Protein AF-A0A968WIE1-F1 (afdb_monomer)

Secondary structure (DSSP, 8-state):
--SSS-EEEEEESS-EEEEEEHHHHHHHT--GGG--GGGEEEEE---SPPPSSTTS---SS-EEPPBEEESGGGSS--TT-EEEEEE--SSEEEEETTTTEEEEE--SS-S-EEEEEEE-SSPPPBPEEEPP----EEE-EEEEEEEEE---B-TTSSSS--B--EESS--EEEEEE--TTB-SEEEEEEEEEEEEESS-EEEEEEETTEEEEEEEEPP----TTS-S-EEEEEEEEEEESS--SSEEEEEEEE--SSS-EEEEEEEEEEEEEEESB--TT----B-TGGGGSSSEEEEEES--TT--EEE-SSSSS-EEEP-EEETTEEEEEEPPPP-

Structure (mmCIF, N/CA/C/O backbone):
data_AF-A0A968WIE1-F1
#
_entry.id   AF-A0A968WIE1-F1
#
loop_
_atom_site.group_PDB
_atom_site.id
_atom_site.type_symbol
_atom_site.label_atom_id
_atom_site.label_alt_id
_atom_site.label_comp_id
_atom_site.label_asym_id
_atom_site.label_entity_id
_atom_site.label_seq_id
_atom_site.pdbx_PDB_ins_code
_atom_site.Cartn_x
_atom_site.Cartn_y
_atom_site.Cartn_z
_atom_site.occupancy
_atom_site.B_iso_or_equiv
_atom_site.auth_seq_id
_atom_site.auth_comp_id
_atom_site.auth_asym_id
_atom_site.auth_atom_id
_atom_site.pdbx_PDB_model_num
ATOM 1 N N . MET A 1 1 ? 2.870 -20.906 23.441 1.00 53.44 1 MET A N 1
ATOM 2 C CA . MET A 1 1 ? 1.524 -20.718 24.059 1.00 53.44 1 MET A CA 1
ATOM 3 C C . MET A 1 1 ? 0.354 -21.424 23.333 1.00 53.44 1 MET A C 1
ATOM 5 O O . MET A 1 1 ? -0.787 -21.236 23.726 1.00 53.44 1 MET A O 1
ATOM 9 N N . LEU A 1 2 ? 0.588 -22.305 22.348 1.00 61.34 2 LEU A N 1
ATOM 10 C CA . LEU A 1 2 ? -0.468 -22.888 21.487 1.00 61.34 2 LEU A CA 1
ATOM 11 C C . LEU A 1 2 ? -1.029 -24.260 21.944 1.00 61.34 2 LEU A C 1
ATOM 13 O O . LEU A 1 2 ? -1.632 -24.973 21.152 1.00 61.34 2 LEU A O 1
ATOM 17 N N . GLY A 1 3 ? -0.784 -24.686 23.189 1.00 59.25 3 GLY A N 1
ATOM 18 C CA . GLY A 1 3 ? -1.040 -26.072 23.625 1.00 59.25 3 GLY A CA 1
ATOM 19 C C . GLY A 1 3 ? -2.428 -26.359 24.212 1.00 59.25 3 GLY A C 1
ATOM 20 O O . GLY A 1 3 ? -2.742 -27.519 24.465 1.00 59.25 3 GLY A O 1
ATOM 21 N N . THR A 1 4 ? -3.237 -25.329 24.473 1.00 69.19 4 THR A N 1
ATOM 22 C CA . THR A 1 4 ? -4.532 -25.436 25.167 1.00 69.19 4 THR A CA 1
ATOM 23 C C . THR A 1 4 ? -5.520 -24.392 24.645 1.00 69.19 4 THR A C 1
ATOM 25 O O . THR A 1 4 ? -5.102 -23.283 24.309 1.00 69.19 4 THR A O 1
ATOM 28 N N . GLY A 1 5 ? -6.815 -24.718 24.654 1.00 80.44 5 GLY A N 1
ATOM 29 C CA . GLY A 1 5 ? -7.889 -23.837 24.179 1.00 80.44 5 GLY A CA 1
ATOM 30 C C . GLY A 1 5 ? -8.154 -23.963 22.677 1.00 80.44 5 GLY A C 1
ATOM 31 O O . GLY A 1 5 ? -7.342 -24.521 21.939 1.00 80.44 5 GLY A O 1
ATOM 32 N N . ASP A 1 6 ? -9.301 -23.449 22.235 1.00 89.75 6 ASP A N 1
ATOM 33 C CA . ASP A 1 6 ? -9.664 -23.418 20.818 1.00 89.75 6 ASP A CA 1
ATOM 34 C C . ASP A 1 6 ? -9.045 -22.193 20.138 1.00 89.75 6 ASP A C 1
ATOM 36 O O . ASP A 1 6 ? -9.079 -21.079 20.671 1.00 89.75 6 ASP A O 1
ATOM 40 N N . TRP A 1 7 ? -8.494 -22.402 18.943 1.00 93.81 7 TRP A N 1
ATOM 41 C CA . TRP A 1 7 ? -7.843 -21.366 18.145 1.00 93.81 7 TRP A CA 1
ATOM 42 C C . TRP A 1 7 ? -8.462 -21.304 16.755 1.00 93.81 7 TRP A C 1
ATOM 44 O O . TRP A 1 7 ? -8.533 -22.303 16.039 1.00 93.81 7 TRP A O 1
ATOM 54 N N . TYR A 1 8 ? -8.864 -20.104 16.357 1.00 95.12 8 TYR A N 1
ATOM 55 C CA . TYR A 1 8 ? -9.580 -19.847 15.117 1.00 95.12 8 TYR A CA 1
ATOM 56 C C . TYR A 1 8 ? -8.695 -19.032 14.182 1.00 95.12 8 TYR A C 1
ATOM 58 O O . TYR A 1 8 ? -8.369 -17.880 14.462 1.00 95.12 8 TYR A O 1
ATOM 66 N N . LYS A 1 9 ? -8.275 -19.648 13.076 1.00 95.12 9 LYS A N 1
ATOM 67 C CA . LYS A 1 9 ? -7.333 -19.060 12.119 1.00 95.12 9 LYS A CA 1
ATOM 68 C C . LYS A 1 9 ? -8.056 -18.161 11.112 1.00 95.12 9 LYS A C 1
ATOM 70 O O . LYS A 1 9 ? -9.020 -18.583 10.480 1.00 95.12 9 LYS A O 1
ATOM 75 N N . ILE A 1 10 ? -7.538 -16.953 10.923 1.00 96.56 10 ILE A N 1
ATOM 76 C CA . ILE A 1 10 ? -8.065 -15.915 10.035 1.00 96.56 10 ILE A CA 1
ATOM 77 C C . ILE A 1 10 ? -6.961 -15.545 9.046 1.00 96.56 10 ILE A C 1
ATOM 79 O O . ILE A 1 10 ? -5.867 -15.168 9.457 1.00 96.56 10 ILE A O 1
ATOM 83 N N . ALA A 1 11 ? -7.236 -15.691 7.751 1.00 96.06 11 ALA A N 1
ATOM 84 C CA . ALA A 1 11 ? -6.322 -15.299 6.683 1.00 96.06 11 ALA A CA 1
ATOM 85 C C . ALA A 1 11 ? -6.587 -13.852 6.258 1.00 96.06 11 ALA A C 1
ATOM 87 O O . ALA A 1 11 ? -7.745 -13.443 6.162 1.00 96.06 11 ALA A O 1
ATOM 88 N N . VAL A 1 12 ? -5.515 -13.114 5.995 1.00 96.12 12 VAL A N 1
ATOM 89 C CA . VAL A 1 12 ? -5.540 -11.724 5.547 1.00 96.12 12 VAL A CA 1
ATOM 90 C C . VAL A 1 12 ? -4.629 -11.576 4.330 1.00 96.12 12 VAL A C 1
ATOM 92 O O . VAL A 1 12 ? -3.451 -11.925 4.393 1.00 96.12 12 VAL A O 1
ATOM 95 N N . ASP A 1 13 ? -5.181 -11.045 3.244 1.00 93.12 13 ASP A N 1
ATOM 96 C CA . ASP A 1 13 ? -4.515 -10.839 1.953 1.00 93.12 13 ASP A CA 1
ATOM 97 C C . ASP A 1 13 ? -4.000 -9.402 1.764 1.00 93.12 13 ASP A C 1
ATOM 99 O O . ASP A 1 13 ? -3.060 -9.167 1.008 1.00 93.12 13 ASP A O 1
ATOM 103 N N . LYS A 1 14 ? -4.589 -8.423 2.459 1.00 93.69 14 LYS A N 1
ATOM 104 C CA . LYS A 1 14 ? -4.252 -6.998 2.347 1.00 93.69 14 LYS A CA 1
ATOM 105 C C . LYS A 1 14 ? -4.033 -6.377 3.715 1.00 93.69 14 LYS A C 1
ATOM 107 O O . LYS A 1 14 ? -4.555 -6.841 4.719 1.00 93.69 14 LYS A O 1
ATOM 112 N N . GLU A 1 15 ? -3.240 -5.316 3.767 1.00 95.19 15 GLU A N 1
ATOM 113 C CA . GLU A 1 15 ? -3.137 -4.530 4.992 1.00 95.19 15 GLU A CA 1
ATOM 114 C C . GLU A 1 15 ? -4.349 -3.606 5.150 1.00 95.19 15 GLU A C 1
ATOM 116 O O . GLU A 1 15 ? -4.919 -3.138 4.161 1.00 95.19 15 GLU A O 1
ATOM 121 N N . GLY A 1 16 ? -4.761 -3.369 6.394 1.00 96.81 16 GLY A N 1
ATOM 122 C CA . GLY A 1 16 ? -5.911 -2.526 6.703 1.00 96.81 16 GLY A CA 1
ATOM 123 C C . GLY A 1 16 ? -6.644 -2.920 7.979 1.00 96.81 16 GLY A C 1
ATOM 124 O O . GLY A 1 16 ? -6.264 -3.844 8.695 1.00 96.81 16 GLY A O 1
ATOM 125 N N . VAL A 1 17 ? -7.725 -2.202 8.268 1.00 97.75 17 VAL A N 1
ATOM 126 C CA . VAL A 1 17 ? -8.661 -2.531 9.344 1.00 97.75 17 VAL A CA 1
ATOM 127 C C . VAL A 1 17 ? -9.642 -3.595 8.859 1.00 97.75 17 VAL A C 1
ATOM 129 O O . VAL A 1 17 ? -10.331 -3.412 7.855 1.00 97.75 17 VAL A O 1
ATOM 132 N N . TYR A 1 18 ? -9.722 -4.701 9.596 1.00 97.69 18 TYR A N 1
ATOM 133 C CA . TYR A 1 18 ? -10.615 -5.826 9.332 1.00 97.69 18 TYR A CA 1
ATOM 134 C C . TYR A 1 18 ? -11.736 -5.889 10.363 1.00 97.69 18 TYR A C 1
ATOM 136 O O . TYR A 1 18 ? -11.538 -5.584 11.539 1.00 97.69 18 TYR A O 1
ATOM 144 N N . LYS A 1 19 ? -12.915 -6.336 9.915 1.00 97.44 19 LYS A N 1
ATOM 145 C CA . LYS A 1 19 ? -14.109 -6.516 10.745 1.00 97.44 19 LYS A CA 1
ATOM 146 C C . LYS A 1 19 ? -14.454 -7.995 10.903 1.00 97.44 19 LYS A C 1
ATOM 148 O O . LYS A 1 19 ? -14.722 -8.677 9.916 1.00 97.44 19 LYS A O 1
ATOM 153 N N . ILE A 1 20 ? -14.547 -8.464 12.146 1.00 98.00 20 ILE A N 1
ATOM 154 C CA . ILE A 1 20 ? -15.113 -9.773 12.501 1.00 98.00 20 ILE A CA 1
ATOM 155 C C . ILE A 1 20 ? -16.473 -9.514 13.142 1.00 98.00 20 ILE A C 1
ATOM 157 O O . ILE A 1 20 ? -16.562 -9.047 14.274 1.00 98.00 20 ILE A O 1
ATOM 161 N N . ASN A 1 21 ? -17.543 -9.778 12.399 1.00 97.19 21 ASN A N 1
ATOM 162 C CA . ASN A 1 21 ? -18.908 -9.644 12.901 1.00 97.19 21 ASN A CA 1
ATOM 163 C C . ASN A 1 21 ? -19.434 -10.970 13.477 1.00 97.19 21 ASN A C 1
ATOM 165 O O . ASN A 1 21 ? -18.802 -12.023 13.363 1.00 97.19 21 ASN A O 1
ATOM 169 N N . TYR A 1 22 ? -20.635 -10.911 14.048 1.00 97.25 22 TYR A N 1
ATOM 170 C CA . TYR A 1 22 ? -21.355 -12.059 14.599 1.00 97.25 22 TYR A CA 1
ATOM 171 C C . TYR A 1 22 ? -21.399 -13.280 13.656 1.00 97.25 22 TYR A C 1
ATOM 173 O O . TYR A 1 22 ? -21.125 -14.410 14.068 1.00 97.25 22 TYR A O 1
ATOM 181 N N . ASP A 1 23 ? -21.699 -13.067 12.370 1.00 97.19 23 ASP A N 1
ATOM 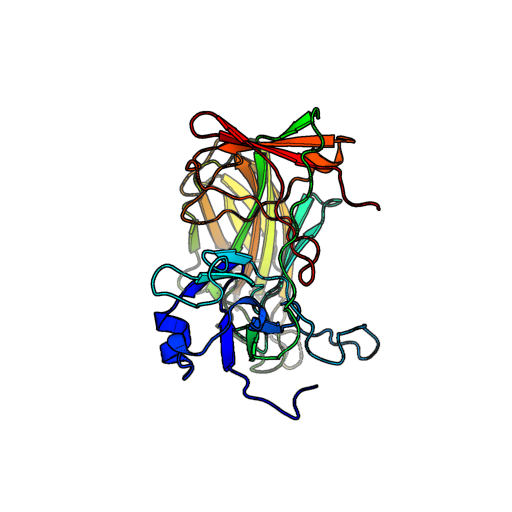182 C CA . ASP A 1 23 ? -21.788 -14.154 11.387 1.00 97.19 23 ASP A CA 1
ATOM 183 C C . ASP A 1 23 ? -20.422 -14.769 11.061 1.00 97.19 23 ASP A C 1
ATOM 185 O O . ASP A 1 23 ? -20.331 -15.971 10.809 1.00 97.19 23 ASP A O 1
ATOM 189 N N . MET A 1 24 ? -19.349 -13.975 11.088 1.00 96.12 24 MET A N 1
ATOM 190 C CA . MET A 1 24 ? -17.988 -14.479 10.921 1.00 96.12 24 MET A CA 1
ATOM 191 C C . MET A 1 24 ? -17.578 -15.364 12.102 1.00 96.12 24 MET A C 1
ATOM 193 O O . MET A 1 24 ? -17.036 -16.443 11.877 1.00 96.12 24 MET A O 1
ATOM 197 N N . LEU A 1 25 ? -17.905 -14.981 13.342 1.00 95.56 25 LEU A N 1
ATOM 198 C CA . LEU A 1 25 ? -17.670 -15.838 14.512 1.00 95.56 25 LEU A CA 1
ATOM 199 C C . LEU A 1 25 ? -18.397 -17.186 14.375 1.00 95.56 25 LEU A C 1
ATOM 201 O O . LEU A 1 25 ? -17.788 -18.234 14.585 1.00 95.56 25 LEU A O 1
ATOM 205 N N . LYS A 1 26 ? -19.657 -17.181 13.915 1.00 95.81 26 LYS A N 1
ATOM 206 C CA . LYS A 1 26 ? -20.387 -18.426 13.607 1.00 95.81 26 LYS A CA 1
ATOM 207 C C . LYS A 1 26 ? -19.696 -19.276 12.550 1.00 95.81 26 LYS A C 1
ATOM 209 O O . LYS A 1 26 ? -19.606 -20.490 12.712 1.00 95.81 26 LYS A O 1
ATOM 214 N N . LYS A 1 27 ? -19.200 -18.659 11.474 1.00 95.50 27 LYS A N 1
ATOM 215 C CA . LYS A 1 27 ? -18.466 -19.366 10.410 1.00 95.50 27 LYS A CA 1
ATOM 216 C C . LYS A 1 27 ? -17.155 -19.975 10.902 1.00 95.50 27 LYS A C 1
ATOM 218 O O . LYS A 1 27 ? -16.770 -21.026 10.402 1.00 95.50 27 LYS A O 1
ATOM 223 N N . LEU A 1 28 ? -16.499 -19.347 11.878 1.00 93.00 28 LEU A N 1
ATOM 224 C CA . LEU A 1 28 ? -15.309 -19.895 12.532 1.00 93.00 28 LEU A CA 1
ATOM 225 C C . LEU A 1 28 ? -15.635 -21.097 13.438 1.00 93.00 28 LEU A C 1
ATOM 227 O O . LEU A 1 28 ? -14.724 -21.825 13.813 1.00 93.00 28 LEU A O 1
ATOM 231 N N . GLY A 1 29 ? -16.911 -21.348 13.750 1.00 92.94 29 GLY A N 1
ATOM 232 C CA . GLY A 1 29 ? -17.352 -22.449 14.612 1.00 92.94 29 GLY A CA 1
ATOM 233 C C . GLY A 1 29 ? -17.619 -22.041 16.061 1.00 92.94 29 GLY A C 1
ATOM 234 O O . GLY A 1 29 ? -17.922 -22.899 16.887 1.00 92.94 29 GLY A O 1
ATOM 235 N N . LEU A 1 30 ? -17.551 -20.743 16.371 1.00 93.06 30 LEU A N 1
ATOM 236 C CA . LEU A 1 30 ? -17.947 -20.204 17.668 1.00 93.06 30 LEU A CA 1
ATOM 237 C C . LEU A 1 30 ? -19.467 -20.049 17.748 1.00 93.06 30 LEU A C 1
ATOM 239 O O . LEU A 1 30 ? -20.133 -19.734 16.764 1.00 93.06 30 LEU A O 1
ATOM 243 N N . ASP A 1 31 ? -20.013 -20.209 18.951 1.00 93.25 31 ASP A N 1
ATOM 244 C CA . ASP A 1 31 ? -21.378 -19.799 19.280 1.00 93.25 31 ASP A CA 1
ATOM 245 C C . ASP A 1 31 ? -21.322 -18.400 19.911 1.00 93.25 31 ASP A C 1
ATOM 247 O O . ASP A 1 31 ? -21.006 -18.302 21.101 1.00 93.25 31 ASP A O 1
ATOM 251 N N . PRO A 1 32 ? -21.612 -17.308 19.169 1.00 92.62 32 PRO A N 1
ATOM 252 C CA . PRO A 1 32 ? -21.415 -15.962 19.701 1.00 92.62 32 PRO A CA 1
ATOM 253 C C . PRO A 1 32 ? -22.307 -15.666 20.911 1.00 92.62 32 PRO A C 1
ATOM 255 O O . PRO A 1 32 ? -21.944 -14.854 21.748 1.00 92.62 32 PRO A O 1
ATOM 258 N N . SER A 1 33 ? -23.429 -16.383 21.070 1.00 89.50 33 SER A N 1
ATOM 259 C CA . SER A 1 33 ? -24.319 -16.223 22.230 1.00 89.50 33 SER A CA 1
ATOM 260 C C . SER A 1 33 ? -23.678 -16.649 23.558 1.00 89.50 33 SER A C 1
ATOM 262 O O . SER A 1 33 ? -24.176 -16.303 24.628 1.00 89.50 33 SER A O 1
ATOM 264 N N . LYS A 1 34 ? -22.572 -17.399 23.490 1.00 90.62 34 LYS A N 1
ATOM 265 C CA . LYS A 1 34 ? -21.766 -17.836 24.636 1.00 90.62 34 LYS A CA 1
ATOM 266 C C . LYS A 1 34 ? -20.447 -17.077 24.753 1.00 90.62 34 LYS A C 1
ATOM 268 O O . LYS A 1 34 ? -19.674 -17.348 25.671 1.00 90.62 34 LYS A O 1
ATOM 273 N N . VAL A 1 35 ? -20.161 -16.174 23.819 1.00 93.56 35 VAL A N 1
ATOM 274 C CA . VAL A 1 35 ? -18.939 -15.378 23.834 1.00 93.56 35 VAL A CA 1
ATOM 275 C C . VAL A 1 35 ? -19.150 -14.197 24.768 1.00 93.56 35 VAL A C 1
ATOM 277 O O . VAL A 1 35 ? -20.053 -13.391 24.571 1.00 93.56 35 VAL A O 1
ATOM 280 N N . ILE A 1 36 ? -18.285 -14.094 25.773 1.00 95.19 36 ILE A N 1
ATOM 281 C CA . ILE A 1 36 ? -18.135 -12.882 26.576 1.00 95.19 36 ILE A CA 1
ATOM 282 C C . ILE A 1 36 ? -17.121 -11.999 25.834 1.00 95.19 36 ILE A C 1
ATOM 284 O O . ILE A 1 36 ? -15.970 -12.423 25.696 1.00 95.19 36 ILE A O 1
ATOM 288 N N . PRO A 1 37 ? -17.493 -10.808 25.333 1.00 96.25 37 PRO A N 1
ATOM 289 C CA . PRO A 1 37 ? -16.604 -10.014 24.483 1.00 96.25 37 PRO A CA 1
ATOM 290 C C . PRO A 1 37 ? -15.255 -9.662 25.130 1.00 96.25 37 PRO A C 1
ATOM 292 O O . PRO A 1 37 ? -14.219 -9.701 24.460 1.00 96.25 37 PRO A O 1
ATOM 295 N N . SER A 1 38 ? -15.226 -9.406 26.446 1.00 96.06 38 SER A N 1
ATOM 296 C CA . SER A 1 38 ? -13.988 -9.118 27.194 1.00 96.06 38 SER A CA 1
ATOM 297 C C . SER A 1 38 ? -12.938 -10.226 27.076 1.00 96.06 38 SER A C 1
ATOM 299 O O . SER A 1 38 ? -11.747 -9.944 27.138 1.00 96.06 38 SER A O 1
ATOM 301 N N . ASN A 1 39 ? -13.380 -11.463 26.852 1.00 96.06 39 ASN A N 1
ATOM 302 C CA . ASN A 1 39 ? -12.557 -12.672 26.826 1.00 96.06 39 ASN A CA 1
ATOM 303 C C . ASN A 1 39 ? -11.982 -12.979 25.439 1.00 96.06 39 ASN A C 1
ATOM 305 O O . ASN A 1 39 ? -11.347 -14.016 25.251 1.00 96.06 39 ASN A O 1
ATOM 309 N N . ILE A 1 40 ? -12.256 -12.134 24.443 1.00 97.25 40 ILE A N 1
ATOM 310 C CA . ILE A 1 40 ? -11.736 -12.308 23.091 1.00 97.25 40 ILE A CA 1
ATOM 311 C C . ILE A 1 40 ? -10.306 -11.782 23.030 1.00 97.25 40 ILE A C 1
ATOM 313 O O . ILE A 1 40 ? -10.054 -10.608 23.313 1.00 97.25 40 ILE A O 1
ATOM 317 N N . HIS A 1 41 ? -9.404 -12.652 22.585 1.00 97.69 41 HIS A N 1
ATOM 318 C CA . HIS A 1 41 ? -8.021 -12.327 22.275 1.00 97.69 41 HIS A CA 1
ATOM 319 C C . HIS A 1 41 ? -7.754 -12.568 20.794 1.00 97.69 41 HIS A C 1
ATOM 321 O O . HIS A 1 41 ? -8.286 -13.508 20.193 1.00 97.69 41 HIS A O 1
ATOM 327 N N . LEU A 1 42 ? -6.881 -11.746 20.221 1.00 98.06 42 LEU A N 1
ATOM 328 C CA . LEU A 1 42 ? -6.383 -11.921 18.867 1.00 98.06 42 LEU A CA 1
ATOM 329 C C . LEU A 1 42 ? -4.861 -11.950 18.903 1.00 98.06 42 LEU A C 1
ATOM 331 O O . LEU A 1 42 ? -4.236 -11.073 19.489 1.00 98.06 42 LEU A O 1
ATOM 335 N N . TYR A 1 43 ? -4.274 -12.947 18.259 1.00 97.69 43 TYR A N 1
ATOM 336 C CA . TYR A 1 43 ? -2.833 -13.125 18.187 1.00 97.69 43 TYR A CA 1
ATOM 337 C C . TYR A 1 43 ? -2.362 -13.122 16.740 1.00 97.69 43 TYR A C 1
ATOM 339 O O . TYR A 1 43 ? -3.031 -13.648 15.854 1.00 97.69 43 TYR A O 1
ATOM 347 N N . GLY A 1 44 ? -1.193 -12.556 16.496 1.00 96.19 44 GLY A N 1
ATOM 348 C CA . GLY A 1 44 ? -0.596 -12.462 15.174 1.00 96.19 44 GLY A CA 1
ATOM 349 C C . GLY A 1 44 ? 0.848 -12.005 15.276 1.00 96.19 44 GLY A C 1
ATOM 350 O O . GLY A 1 44 ? 1.343 -11.706 16.361 1.00 96.19 44 GLY A O 1
ATOM 351 N N . ASN A 1 45 ? 1.515 -11.970 14.133 1.00 93.81 45 ASN A N 1
ATOM 352 C CA . ASN A 1 45 ? 2.828 -11.363 13.991 1.00 93.81 45 ASN A CA 1
ATOM 353 C C . ASN A 1 45 ? 2.782 -10.341 12.855 1.00 93.81 45 ASN A C 1
ATOM 355 O O . ASN A 1 45 ? 1.852 -10.340 12.041 1.00 93.81 45 ASN A O 1
ATOM 359 N N . GLU A 1 46 ? 3.802 -9.490 12.819 1.00 90.81 46 GLU A N 1
ATOM 360 C CA . GLU A 1 46 ? 4.032 -8.563 11.715 1.00 90.81 46 GLU A CA 1
ATOM 361 C C . GLU A 1 46 ? 3.999 -9.267 10.352 1.00 90.81 46 GLU A C 1
ATOM 363 O O . GLU A 1 46 ? 4.342 -10.446 10.213 1.00 90.81 46 GLU A O 1
ATOM 368 N N . GLY A 1 47 ? 3.564 -8.510 9.350 1.00 91.12 47 GLY A N 1
ATOM 369 C CA . GLY A 1 47 ? 3.616 -8.897 7.953 1.00 91.12 47 GLY A CA 1
ATOM 370 C C . GLY A 1 47 ? 5.034 -8.861 7.385 1.00 91.12 47 GLY A C 1
ATOM 371 O O . GLY A 1 47 ? 6.008 -8.530 8.060 1.00 91.12 47 GLY A O 1
ATOM 372 N N . GLY A 1 48 ? 5.143 -9.166 6.096 1.00 92.00 48 GLY A N 1
ATOM 373 C CA . GLY A 1 48 ? 6.419 -9.203 5.391 1.00 92.00 48 GLY A CA 1
ATOM 374 C C . GLY A 1 48 ? 7.098 -10.571 5.385 1.00 92.00 48 GLY A C 1
ATOM 375 O O . GLY A 1 48 ? 6.647 -11.556 5.974 1.00 92.00 48 GLY A O 1
ATOM 376 N N . MET A 1 49 ? 8.206 -10.636 4.650 1.00 91.12 49 MET A N 1
ATOM 377 C CA . MET A 1 49 ? 9.005 -11.847 4.526 1.00 91.12 49 MET A CA 1
ATOM 378 C C . MET A 1 49 ? 9.920 -12.008 5.741 1.00 91.12 49 MET A C 1
ATOM 380 O O . MET A 1 49 ? 10.527 -11.050 6.220 1.00 91.12 49 MET A O 1
ATOM 384 N N . LEU A 1 50 ? 10.068 -13.245 6.219 1.00 90.00 50 LEU A N 1
ATOM 385 C CA . LEU A 1 50 ? 11.019 -13.526 7.288 1.00 90.00 50 LEU A CA 1
ATOM 386 C C . LEU A 1 50 ? 12.453 -13.195 6.843 1.00 90.00 50 LEU A C 1
ATOM 388 O O . LEU A 1 50 ? 12.847 -13.527 5.718 1.00 90.00 50 LEU A O 1
ATOM 392 N N . PRO A 1 51 ? 13.265 -12.595 7.730 1.00 89.06 51 PRO A N 1
ATOM 393 C CA . PRO A 1 51 ? 14.640 -12.265 7.406 1.00 89.06 51 PRO A CA 1
ATOM 394 C C . PRO A 1 51 ? 15.452 -13.535 7.145 1.00 89.06 51 PRO A C 1
ATOM 396 O O . PRO A 1 51 ? 15.353 -14.525 7.869 1.00 89.06 51 PRO A O 1
ATOM 399 N N . GLN A 1 52 ? 16.304 -13.488 6.120 1.00 87.69 52 GLN A N 1
ATOM 400 C CA . GLN A 1 52 ? 17.151 -14.628 5.743 1.00 87.69 52 GLN A CA 1
ATOM 401 C C . GLN A 1 52 ? 18.298 -14.857 6.730 1.00 87.69 52 GLN A C 1
ATOM 403 O O . GLN A 1 52 ? 18.758 -15.982 6.908 1.00 87.69 52 GLN A O 1
ATOM 408 N N . ALA A 1 53 ? 18.788 -13.791 7.363 1.00 92.25 53 ALA A N 1
ATOM 409 C CA . ALA A 1 53 ? 19.851 -13.902 8.344 1.00 92.25 53 ALA A CA 1
ATOM 410 C C . ALA A 1 53 ? 19.299 -14.483 9.653 1.00 92.25 53 ALA A C 1
ATOM 412 O O . ALA A 1 53 ? 18.453 -13.882 10.309 1.00 92.25 53 ALA A O 1
ATOM 413 N N . ASN A 1 54 ? 19.848 -15.624 10.076 1.00 88.38 54 ASN A N 1
ATOM 414 C CA . ASN A 1 54 ? 19.428 -16.315 11.300 1.00 88.38 54 ASN A CA 1
ATOM 415 C C . ASN A 1 54 ? 19.560 -15.464 12.574 1.00 88.38 54 ASN A C 1
ATOM 417 O O . ASN A 1 54 ? 18.876 -15.736 13.555 1.00 88.38 54 ASN A O 1
ATOM 421 N N . ALA A 1 55 ? 20.456 -14.472 12.565 1.00 92.19 55 ALA A N 1
ATOM 422 C CA . ALA A 1 55 ? 20.706 -13.578 13.692 1.00 92.19 55 ALA A CA 1
ATOM 423 C C . ALA A 1 55 ? 19.733 -12.389 13.763 1.00 92.19 55 ALA A C 1
ATOM 425 O O . ALA A 1 55 ? 19.738 -11.674 14.764 1.00 92.19 55 ALA A O 1
ATOM 426 N N . THR A 1 56 ? 18.921 -12.148 12.726 1.00 90.69 56 THR A N 1
ATOM 427 C CA . THR A 1 56 ? 17.940 -11.060 12.757 1.00 90.69 56 THR A CA 1
ATOM 428 C C . THR A 1 56 ? 16.832 -11.400 13.760 1.00 90.69 56 THR A C 1
ATOM 430 O O . THR A 1 56 ? 16.244 -12.483 13.657 1.00 90.69 56 THR A O 1
ATOM 433 N N . PRO A 1 57 ? 16.535 -10.509 14.727 1.00 88.31 57 PRO A N 1
ATOM 434 C CA . PRO A 1 57 ? 15.475 -10.732 15.701 1.00 88.31 57 PRO A CA 1
ATOM 435 C C . PRO A 1 57 ? 14.123 -10.974 15.033 1.00 88.31 57 PRO A C 1
ATOM 437 O O . PRO A 1 57 ? 13.785 -10.341 14.036 1.00 88.31 57 PRO A O 1
ATOM 440 N N . ARG A 1 58 ? 13.344 -11.883 15.615 1.00 86.19 58 ARG A N 1
ATOM 441 C CA . ARG A 1 58 ? 11.963 -12.172 15.228 1.00 86.19 58 ARG A CA 1
ATOM 442 C C . ARG A 1 58 ? 11.191 -12.682 16.443 1.00 86.19 58 ARG A C 1
ATOM 444 O O . ARG A 1 58 ? 11.814 -13.289 17.319 1.00 86.19 58 ARG A O 1
ATOM 451 N N . PRO A 1 59 ? 9.870 -12.457 16.518 1.00 86.56 59 PRO A N 1
ATOM 452 C CA . PRO A 1 59 ? 9.051 -13.027 17.579 1.00 86.56 59 PRO A CA 1
ATOM 453 C C . PRO A 1 59 ? 9.210 -14.554 17.647 1.00 86.56 59 PRO A C 1
ATOM 455 O O . PRO A 1 59 ? 9.174 -15.238 16.624 1.00 86.56 59 PRO A O 1
ATOM 458 N N . ASN A 1 60 ? 9.401 -15.088 18.857 1.00 85.31 60 ASN A N 1
ATOM 459 C CA . ASN A 1 60 ? 9.511 -16.536 19.087 1.00 85.31 60 ASN A CA 1
ATOM 460 C C . ASN A 1 60 ? 8.144 -17.239 19.107 1.00 85.31 60 ASN A C 1
ATOM 462 O O . ASN A 1 60 ? 8.064 -18.433 18.845 1.00 85.31 60 ASN A O 1
ATOM 466 N N . ASP A 1 61 ? 7.092 -16.496 19.437 1.00 90.25 61 ASP A N 1
ATOM 467 C CA . ASP A 1 61 ? 5.703 -16.936 19.541 1.00 90.25 61 ASP A CA 1
ATOM 468 C C . ASP A 1 61 ? 4.806 -15.848 18.925 1.00 90.25 61 ASP A C 1
ATOM 470 O O . ASP A 1 61 ? 5.274 -14.743 18.633 1.00 90.25 61 ASP A O 1
ATOM 474 N N . LEU A 1 62 ? 3.521 -16.155 18.732 1.00 93.31 62 LEU A N 1
ATOM 475 C CA . LEU A 1 62 ? 2.528 -15.144 18.366 1.00 93.31 62 LEU A CA 1
ATOM 476 C C . LEU A 1 62 ? 2.390 -14.100 19.479 1.00 93.31 62 LEU A C 1
ATOM 478 O O . LEU A 1 62 ? 2.385 -14.448 20.663 1.00 93.31 62 LEU A O 1
ATOM 482 N N . GLN A 1 63 ? 2.203 -12.841 19.096 1.00 95.56 63 GLN A N 1
ATOM 483 C CA . GLN A 1 63 ? 1.953 -11.755 20.036 1.00 95.56 63 GLN A CA 1
ATOM 484 C C . GLN A 1 63 ? 0.498 -11.306 19.992 1.00 95.56 63 GLN A C 1
ATOM 486 O O . GLN A 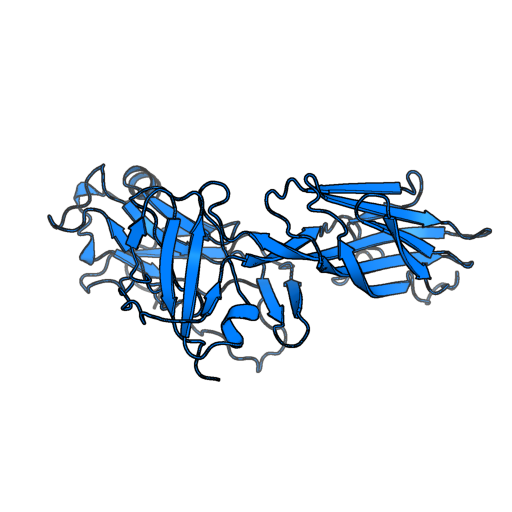1 63 ? -0.187 -11.442 18.980 1.00 95.56 63 GLN A O 1
ATOM 491 N N . GLU A 1 64 ? 0.011 -10.788 21.115 1.00 97.31 64 GLU A N 1
ATOM 492 C CA . GLU A 1 64 ? -1.361 -10.307 21.214 1.00 97.31 64 GLU A CA 1
ATOM 493 C C . GLU A 1 64 ? -1.522 -8.945 20.526 1.00 97.31 64 GLU A C 1
ATOM 495 O O . GLU A 1 64 ? -0.784 -7.992 20.804 1.00 97.31 64 GLU A O 1
ATOM 500 N N . ILE A 1 65 ? -2.522 -8.862 19.653 1.00 98.06 65 ILE A N 1
ATOM 501 C CA . ILE A 1 65 ? -2.892 -7.687 18.870 1.00 98.06 65 ILE A CA 1
ATOM 502 C C . ILE A 1 65 ? -3.999 -6.932 19.597 1.00 98.06 65 ILE A C 1
ATOM 504 O O . ILE A 1 65 ? -4.983 -7.521 20.044 1.00 98.06 65 ILE A O 1
ATOM 508 N N . ALA A 1 66 ? -3.851 -5.613 19.703 1.00 98.44 66 ALA A N 1
ATOM 509 C CA . ALA A 1 66 ? -4.899 -4.760 20.241 1.00 98.44 66 ALA A CA 1
ATOM 510 C C . ALA A 1 66 ? -6.132 -4.768 19.319 1.00 98.44 66 ALA A C 1
ATOM 512 O O . ALA A 1 66 ? -6.029 -4.469 18.129 1.00 98.44 66 ALA A O 1
ATOM 513 N N . ILE A 1 67 ? -7.304 -5.075 19.883 1.00 98.69 67 ILE A N 1
ATOM 514 C CA . ILE A 1 67 ? -8.585 -5.060 19.162 1.00 98.69 67 ILE A CA 1
ATOM 515 C C . ILE A 1 67 ? -9.525 -3.987 19.715 1.00 98.69 67 ILE A C 1
ATOM 517 O O . ILE A 1 67 ? -9.440 -3.592 20.876 1.00 98.69 67 ILE A O 1
ATOM 521 N N . MET A 1 68 ? -10.452 -3.515 18.894 1.00 98.19 68 MET A N 1
ATOM 522 C CA . MET A 1 68 ? -11.607 -2.740 19.340 1.00 98.19 68 MET A CA 1
ATOM 523 C C . MET A 1 68 ? -12.842 -3.625 19.226 1.00 98.19 68 MET A C 1
ATOM 525 O O . MET A 1 68 ? -13.031 -4.268 18.197 1.00 98.19 68 MET A O 1
ATOM 529 N N . ILE A 1 69 ? -13.692 -3.642 20.248 1.00 97.94 69 ILE A N 1
ATOM 530 C CA . ILE A 1 69 ? -15.005 -4.282 20.167 1.00 97.94 69 ILE A CA 1
ATOM 531 C C . ILE A 1 69 ? -16.066 -3.198 20.287 1.00 97.94 69 ILE A C 1
ATOM 533 O O . ILE A 1 69 ? -16.004 -2.357 21.178 1.00 97.94 69 ILE A O 1
ATOM 537 N N . VAL A 1 70 ? -17.013 -3.198 19.356 1.00 96.88 70 VAL A N 1
ATOM 538 C CA . VAL A 1 70 ? -18.180 -2.316 19.384 1.00 96.88 70 VAL A CA 1
ATOM 539 C C . VAL A 1 70 ? -19.370 -3.132 19.874 1.00 96.88 70 VAL A C 1
ATOM 541 O O . VAL A 1 70 ? -19.644 -4.177 19.285 1.00 96.88 70 VAL A O 1
ATOM 544 N N . GLY A 1 71 ? -20.044 -2.653 20.926 1.00 94.38 71 GLY A N 1
ATOM 545 C CA . GLY A 1 71 ? -21.182 -3.328 21.560 1.00 94.38 71 GLY A CA 1
ATOM 546 C C . GLY A 1 71 ? -20.834 -4.202 22.773 1.00 94.38 71 GLY A C 1
ATOM 547 O O . GLY A 1 71 ? -21.664 -4.985 23.202 1.00 94.38 71 GLY A O 1
ATOM 548 N N . GLU A 1 72 ? -19.624 -4.109 23.347 1.00 93.31 72 GLU A N 1
ATOM 549 C CA . GLU A 1 72 ? -19.230 -4.981 24.472 1.00 93.31 72 GLU A CA 1
ATOM 550 C C . GLU A 1 72 ? -19.833 -4.610 25.846 1.00 93.31 72 GLU A C 1
ATOM 552 O O . GLU A 1 72 ? -19.562 -5.291 26.838 1.00 93.31 72 GLU A O 1
ATOM 557 N N . GLU A 1 73 ? -20.633 -3.543 25.939 1.00 92.94 73 GLU A N 1
ATOM 558 C CA . GLU A 1 73 ? -21.080 -2.949 27.206 1.00 92.94 73 GLU A CA 1
ATOM 559 C C . GLU A 1 73 ? -22.025 -3.838 28.031 1.00 92.94 73 GLU A C 1
ATOM 561 O O . GLU A 1 73 ? -22.078 -3.704 29.256 1.00 92.94 73 GLU A O 1
ATOM 566 N N . ASP A 1 74 ? -22.772 -4.740 27.392 1.00 93.50 74 ASP A N 1
ATOM 567 C CA . ASP A 1 74 ? -23.737 -5.627 28.053 1.00 93.50 74 ASP A CA 1
ATOM 568 C C . ASP A 1 74 ? -23.171 -7.030 28.366 1.00 93.50 74 ASP A C 1
ATOM 570 O O . ASP A 1 74 ? -23.888 -7.910 28.859 1.00 93.50 74 ASP A O 1
ATOM 574 N N . ALA A 1 75 ? -21.870 -7.216 28.115 1.00 94.12 75 ALA A N 1
ATOM 575 C CA . ALA A 1 75 ? -21.124 -8.461 28.271 1.00 94.12 75 ALA A CA 1
ATOM 576 C C . ALA A 1 75 ? -21.629 -9.639 27.413 1.00 94.12 75 ALA A C 1
ATOM 578 O O . ALA A 1 75 ? -21.309 -10.796 27.713 1.00 94.12 75 ALA A O 1
ATOM 579 N N . LYS A 1 76 ? -22.369 -9.373 26.332 1.00 95.19 76 LYS A N 1
ATOM 580 C CA . LYS A 1 76 ? -22.783 -10.363 25.331 1.00 95.19 76 LYS A CA 1
ATOM 581 C C . LYS A 1 76 ? -22.269 -9.960 23.958 1.00 95.19 76 LYS A C 1
ATOM 583 O O . LYS A 1 76 ? -21.917 -8.816 23.732 1.00 95.19 76 LYS A O 1
ATOM 588 N N . PHE A 1 77 ? -22.161 -10.936 23.060 1.00 96.44 77 PHE A N 1
ATOM 589 C CA . PHE A 1 77 ? -21.837 -10.676 21.661 1.00 96.44 77 PHE A CA 1
ATOM 590 C C . PHE A 1 77 ? -23.103 -10.825 20.811 1.00 96.44 77 PHE A C 1
ATOM 592 O O . PHE A 1 77 ? -23.442 -11.914 20.327 1.00 96.44 77 PHE A O 1
ATOM 599 N N . ASP A 1 78 ? -23.821 -9.722 20.660 1.00 96.00 78 ASP A N 1
ATOM 600 C CA . ASP A 1 78 ? -25.057 -9.597 19.907 1.00 96.00 78 ASP A CA 1
ATOM 601 C C . ASP A 1 78 ? -24.812 -9.409 18.404 1.00 96.00 78 ASP A C 1
ATOM 603 O O . ASP A 1 78 ? -23.697 -9.272 17.900 1.00 96.00 78 ASP A O 1
ATOM 607 N N . LYS A 1 79 ? -25.897 -9.443 17.622 1.00 96.19 79 LYS A N 1
ATOM 608 C CA . LYS A 1 79 ? -25.820 -9.356 16.153 1.00 96.19 79 LYS A CA 1
ATOM 609 C C . LYS A 1 79 ? -25.277 -8.021 15.639 1.00 96.19 79 LYS A C 1
ATOM 611 O O . LYS A 1 79 ? -24.786 -7.976 14.512 1.00 96.19 79 LYS A O 1
ATOM 616 N N . SER A 1 80 ? -25.429 -6.949 16.413 1.00 95.69 80 SER A N 1
ATOM 617 C CA . SER A 1 80 ? -24.885 -5.623 16.105 1.00 95.69 80 SER A CA 1
ATOM 618 C C . SER A 1 80 ? -23.385 -5.531 16.337 1.00 95.69 80 SE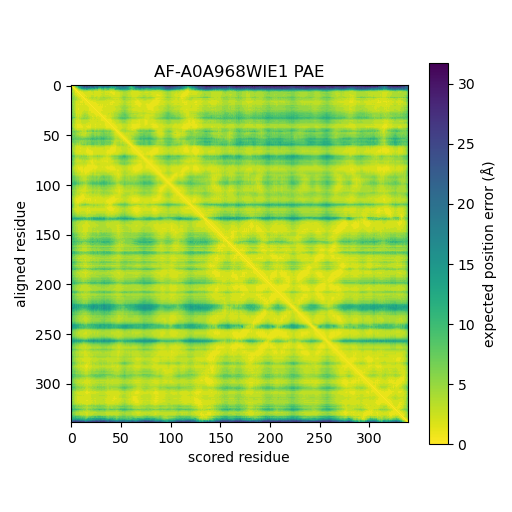R A C 1
ATOM 620 O O . SER A 1 80 ? -22.762 -4.609 15.811 1.00 95.69 80 SER A O 1
ATOM 622 N N . ASP A 1 81 ? -22.819 -6.473 17.085 1.00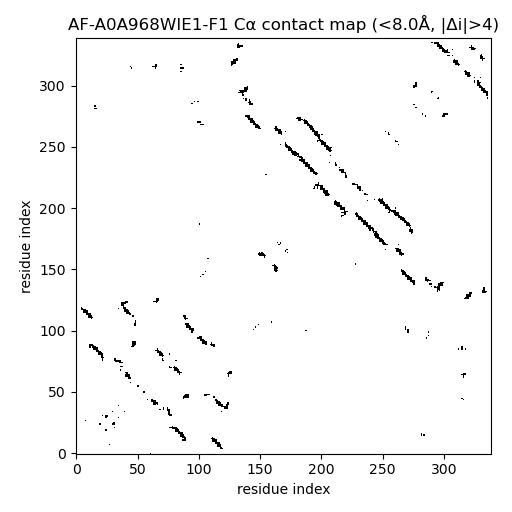 97.25 81 ASP A N 1
ATOM 623 C CA . ASP A 1 81 ? -21.490 -6.329 17.645 1.00 97.25 81 ASP A CA 1
ATOM 624 C C . ASP A 1 81 ? -20.444 -6.837 16.669 1.00 97.25 81 ASP A C 1
ATOM 626 O O . ASP A 1 81 ? -20.671 -7.711 15.814 1.00 97.25 81 ASP A O 1
ATOM 630 N N . TYR A 1 82 ? -19.267 -6.238 16.763 1.00 97.88 82 TYR A N 1
ATOM 631 C CA . TYR A 1 82 ? -18.157 -6.602 15.908 1.00 97.88 82 TYR A CA 1
ATOM 632 C C . TYR A 1 82 ? -16.821 -6.225 16.521 1.00 97.88 82 TYR A C 1
ATOM 634 O O . TYR A 1 82 ? -16.689 -5.276 17.292 1.00 97.88 82 TYR A O 1
ATOM 642 N N . ILE A 1 83 ? -15.814 -6.978 16.103 1.00 98.50 83 ILE A N 1
ATOM 643 C CA . ILE A 1 83 ? -14.417 -6.748 16.425 1.00 98.50 83 ILE A CA 1
ATOM 644 C C . ILE A 1 83 ? -13.785 -6.029 15.239 1.00 98.50 83 ILE A C 1
ATOM 646 O O . ILE A 1 83 ? -13.979 -6.443 14.092 1.00 98.50 83 ILE A O 1
ATOM 650 N N . LEU A 1 84 ? -13.012 -4.987 15.514 1.00 98.25 84 LEU A N 1
ATOM 651 C CA . LEU A 1 84 ? -12.106 -4.355 14.570 1.00 98.25 84 LEU A CA 1
ATOM 652 C C . LEU A 1 84 ? -10.659 -4.581 15.011 1.00 98.25 84 LEU A C 1
ATOM 654 O O . LEU A 1 84 ? -10.339 -4.468 16.195 1.00 98.25 84 LEU A O 1
ATOM 658 N N . PHE A 1 85 ? -9.776 -4.851 14.057 1.00 98.50 85 PHE A N 1
ATOM 659 C CA . PHE A 1 85 ? -8.336 -4.950 14.293 1.00 98.50 85 PHE A CA 1
ATOM 660 C C . PHE A 1 85 ? -7.566 -4.520 13.046 1.00 98.50 85 PHE A C 1
ATOM 662 O O . PHE A 1 85 ? -8.084 -4.627 11.935 1.00 98.50 85 PHE A O 1
ATOM 669 N N . TYR A 1 86 ? -6.344 -4.020 13.225 1.00 98.12 86 TYR A N 1
ATOM 670 C CA . TYR A 1 86 ? -5.456 -3.724 12.105 1.00 98.12 86 TYR A CA 1
ATOM 671 C C . TYR A 1 86 ? -4.639 -4.965 11.764 1.00 98.12 86 TYR A C 1
ATOM 673 O O . TYR A 1 86 ? -4.021 -5.573 12.640 1.00 98.12 86 TYR A O 1
ATOM 681 N N . ALA A 1 87 ? -4.624 -5.319 10.489 1.00 97.44 87 ALA A N 1
ATOM 682 C CA . ALA A 1 87 ? -3.873 -6.437 9.965 1.00 97.44 87 ALA A CA 1
ATOM 683 C C . ALA A 1 87 ? -2.832 -5.946 8.958 1.00 97.44 87 ALA A C 1
ATOM 685 O O . ALA A 1 87 ? -3.088 -5.023 8.187 1.00 97.44 87 ALA A O 1
ATOM 686 N N . GLN A 1 88 ? -1.670 -6.588 8.949 1.00 96.19 88 GLN A N 1
ATOM 687 C CA . GLN A 1 88 ? -0.650 -6.411 7.921 1.00 96.19 88 GLN A CA 1
ATOM 688 C C . GLN A 1 88 ? -0.732 -7.567 6.919 1.00 96.19 88 GLN A C 1
ATOM 690 O O . GLN A 1 88 ? -0.981 -8.712 7.308 1.00 96.19 88 GLN A O 1
ATOM 695 N N . SER A 1 89 ? -0.505 -7.273 5.637 1.00 94.56 89 SER A N 1
ATOM 696 C CA . SER A 1 89 ? -0.449 -8.293 4.582 1.00 94.56 89 SER A CA 1
ATOM 697 C C . SER A 1 89 ? 0.796 -9.181 4.712 1.00 94.56 89 SER A C 1
ATOM 699 O O . SER A 1 89 ? 1.714 -8.876 5.471 1.00 94.56 89 SER A O 1
ATOM 701 N N . ALA A 1 90 ? 0.878 -10.264 3.935 1.00 95.19 90 ALA A N 1
ATOM 702 C CA . ALA A 1 90 ? 2.117 -11.044 3.850 1.00 95.19 90 ALA A CA 1
ATOM 703 C C . ALA A 1 90 ? 3.281 -10.244 3.246 1.00 95.19 90 ALA A C 1
ATOM 705 O O . ALA A 1 90 ? 4.440 -10.577 3.486 1.00 95.19 90 ALA A O 1
ATOM 706 N N . HIS A 1 91 ? 2.979 -9.210 2.463 1.00 94.75 91 HIS A N 1
ATOM 707 C CA . HIS A 1 91 ? 3.937 -8.305 1.838 1.00 94.75 91 HIS A CA 1
ATOM 708 C C . HIS A 1 91 ? 4.253 -7.124 2.763 1.00 94.75 91 HIS A C 1
ATOM 710 O O . HIS A 1 91 ? 3.488 -6.815 3.678 1.00 94.75 91 HIS A O 1
ATOM 716 N N . ALA A 1 92 ? 5.377 -6.450 2.519 1.00 92.75 92 ALA A N 1
ATOM 717 C CA . ALA A 1 92 ? 5.814 -5.324 3.337 1.00 92.75 92 ALA A CA 1
ATOM 718 C C . ALA A 1 92 ? 6.005 -4.052 2.511 1.00 92.75 92 ALA A C 1
ATOM 720 O O . ALA A 1 92 ? 6.709 -4.035 1.498 1.00 92.75 92 ALA A O 1
ATOM 721 N N . SER A 1 93 ? 5.454 -2.950 3.011 1.00 92.19 93 SER A N 1
ATOM 722 C CA . SER A 1 93 ? 5.729 -1.605 2.526 1.00 92.19 93 SER A CA 1
ATOM 723 C C . SER A 1 93 ? 6.340 -0.762 3.648 1.00 92.19 93 SER A C 1
ATOM 725 O O . SER A 1 93 ? 6.015 -0.928 4.821 1.00 92.19 93 SER A O 1
ATOM 727 N N . ARG A 1 94 ? 7.311 0.095 3.323 1.00 90.31 94 ARG A N 1
ATOM 728 C CA . ARG A 1 94 ? 7.947 0.984 4.306 1.00 90.31 94 ARG A CA 1
ATOM 729 C C . ARG A 1 94 ? 8.441 2.263 3.662 1.00 90.31 94 ARG A C 1
ATOM 731 O O . ARG A 1 94 ? 9.128 2.228 2.643 1.00 90.31 94 ARG A O 1
ATOM 738 N N . LEU A 1 95 ? 8.122 3.391 4.283 1.00 90.75 95 LEU A N 1
ATOM 739 C CA . LEU A 1 95 ? 8.582 4.698 3.841 1.00 90.75 95 LEU A CA 1
ATOM 740 C C . LEU A 1 95 ? 10.004 4.962 4.336 1.00 90.75 95 LEU A C 1
ATOM 742 O O . LEU A 1 95 ? 10.257 5.017 5.538 1.00 90.75 95 LEU A O 1
ATOM 746 N N . ASN A 1 96 ? 10.937 5.205 3.418 1.00 90.69 96 ASN A N 1
ATOM 747 C CA . ASN A 1 96 ? 12.222 5.789 3.772 1.00 90.69 96 ASN A CA 1
ATOM 748 C C . ASN A 1 96 ? 12.082 7.315 3.808 1.00 90.69 96 ASN A C 1
ATOM 750 O O . ASN A 1 96 ? 12.249 7.985 2.789 1.00 90.69 96 ASN A O 1
ATOM 754 N N . ALA A 1 97 ? 11.789 7.868 4.987 1.00 88.06 97 ALA A N 1
ATOM 755 C CA . ALA A 1 97 ? 11.557 9.305 5.155 1.00 88.06 97 ALA A CA 1
ATOM 756 C C . ALA A 1 97 ? 12.771 10.176 4.772 1.00 88.06 97 ALA A C 1
ATOM 758 O O . ALA A 1 97 ? 12.596 11.314 4.348 1.00 88.06 97 ALA A O 1
ATOM 759 N N . THR A 1 98 ? 14.000 9.656 4.881 1.00 87.12 98 THR A N 1
ATOM 760 C CA . THR A 1 98 ? 15.217 10.379 4.470 1.00 87.12 98 THR A CA 1
ATOM 761 C C . THR A 1 98 ? 15.336 10.484 2.953 1.00 87.12 98 THR A C 1
ATOM 763 O O . THR A 1 98 ? 15.804 11.497 2.443 1.00 87.12 98 THR A O 1
ATOM 766 N N . ARG A 1 99 ? 14.929 9.437 2.227 1.00 85.19 99 ARG A N 1
ATOM 767 C CA . ARG A 1 99 ? 14.975 9.404 0.759 1.00 85.19 99 ARG A CA 1
ATOM 768 C C . ARG A 1 99 ? 13.689 9.911 0.107 1.00 85.19 99 ARG A C 1
ATOM 770 O O . ARG A 1 99 ? 13.723 10.212 -1.077 1.00 85.19 99 ARG A O 1
ATOM 777 N N . GLY A 1 100 ? 12.587 9.995 0.853 1.00 85.75 100 GLY A N 1
ATOM 778 C CA . GLY A 1 100 ? 11.273 10.376 0.332 1.00 85.75 100 GLY A CA 1
ATOM 779 C C . GLY A 1 100 ? 10.651 9.322 -0.588 1.00 85.75 100 GLY A C 1
ATOM 780 O O . GLY A 1 100 ? 9.936 9.675 -1.519 1.00 85.75 100 GLY A O 1
ATOM 781 N N . VAL A 1 101 ? 10.979 8.041 -0.385 1.00 89.00 101 VAL A N 1
ATOM 782 C CA . VAL A 1 101 ? 10.579 6.944 -1.282 1.00 89.00 101 VAL A CA 1
ATOM 783 C C . VAL A 1 101 ? 10.101 5.746 -0.471 1.00 89.00 101 VAL A C 1
ATOM 785 O O . VAL A 1 101 ? 10.730 5.374 0.525 1.00 89.00 101 VAL A O 1
ATOM 788 N N . TYR A 1 102 ? 9.008 5.127 -0.912 1.00 93.44 102 TYR A N 1
ATOM 789 C CA . TYR A 1 102 ? 8.549 3.852 -0.373 1.00 93.44 102 TYR A CA 1
ATOM 790 C C . TYR A 1 102 ? 9.373 2.683 -0.913 1.00 93.44 102 TYR A C 1
ATOM 792 O O . TYR A 1 102 ? 9.769 2.641 -2.076 1.00 93.44 102 TYR A O 1
ATOM 800 N N . HIS A 1 103 ? 9.593 1.693 -0.062 1.00 92.00 103 HIS A N 1
ATOM 801 C CA . HIS A 1 103 ? 10.083 0.385 -0.456 1.00 92.00 103 HIS A CA 1
ATOM 802 C C . HIS A 1 103 ? 8.946 -0.618 -0.337 1.00 92.00 103 HIS A C 1
ATOM 804 O O . HIS A 1 103 ? 8.308 -0.702 0.714 1.00 92.00 103 HIS A O 1
ATOM 810 N N . TYR A 1 104 ? 8.747 -1.406 -1.387 1.00 93.31 104 TYR A N 1
ATOM 811 C CA . TYR A 1 104 ? 7.851 -2.554 -1.398 1.00 93.31 104 TYR A CA 1
ATOM 812 C C . TYR A 1 104 ? 8.668 -3.849 -1.447 1.00 93.31 104 TYR A C 1
ATOM 814 O O . TYR A 1 104 ? 9.756 -3.889 -2.015 1.00 93.31 104 TYR A O 1
ATOM 822 N N . GLU A 1 105 ? 8.210 -4.873 -0.738 1.00 92.88 105 GLU A N 1
ATOM 823 C CA . GLU A 1 105 ? 8.786 -6.214 -0.723 1.00 92.88 105 GLU A CA 1
ATOM 824 C C . GLU A 1 105 ? 7.648 -7.219 -0.799 1.00 92.88 105 GLU A C 1
ATOM 826 O O . GLU A 1 105 ? 6.877 -7.394 0.152 1.00 92.88 105 GLU A O 1
ATOM 831 N N . LYS A 1 106 ? 7.558 -7.874 -1.954 1.00 93.12 106 LYS A N 1
ATOM 832 C CA . LYS A 1 106 ? 6.686 -9.020 -2.138 1.00 93.12 106 LYS A CA 1
ATOM 833 C C . LYS A 1 106 ? 7.229 -10.199 -1.342 1.00 93.12 106 LYS A C 1
ATOM 835 O O . LYS A 1 106 ? 8.436 -10.412 -1.238 1.00 93.12 106 LYS A O 1
ATOM 840 N N . ASN A 1 107 ? 6.317 -10.970 -0.771 1.00 93.88 107 ASN A N 1
ATOM 841 C CA . ASN A 1 107 ? 6.674 -12.168 -0.033 1.00 93.88 107 ASN A CA 1
ATOM 842 C C . ASN A 1 107 ? 6.740 -13.343 -1.001 1.00 93.88 107 ASN A C 1
ATOM 844 O O . ASN A 1 107 ? 5.753 -13.667 -1.648 1.00 93.88 107 ASN A O 1
ATOM 848 N N . LEU A 1 108 ? 7.907 -13.976 -1.078 1.00 91.75 108 LEU A N 1
ATOM 849 C CA . LEU A 1 108 ? 8.176 -15.055 -2.029 1.00 91.75 108 LEU A CA 1
ATOM 850 C C . LEU A 1 108 ? 7.559 -16.402 -1.619 1.00 91.75 108 LEU A C 1
ATOM 852 O O . LEU A 1 108 ? 7.636 -17.368 -2.375 1.00 91.75 108 LEU A O 1
ATOM 856 N N . TYR A 1 109 ? 7.017 -16.502 -0.402 1.00 91.56 109 TYR A N 1
ATOM 857 C CA . TYR A 1 109 ? 6.610 -17.777 0.196 1.00 91.56 109 TYR A CA 1
ATOM 858 C C . TYR A 1 109 ? 5.166 -17.791 0.704 1.00 91.56 109 TYR A C 1
ATOM 860 O O . TYR A 1 109 ? 4.690 -18.845 1.130 1.00 91.56 109 TYR A O 1
ATOM 868 N N . ALA A 1 110 ? 4.480 -16.647 0.710 1.00 93.25 110 ALA A N 1
ATOM 869 C CA . ALA A 1 110 ? 3.118 -16.541 1.214 1.00 93.25 110 ALA A CA 1
ATOM 870 C C . ALA A 1 110 ? 2.361 -15.368 0.585 1.00 93.25 110 ALA A C 1
ATOM 872 O O . ALA A 1 110 ? 2.858 -14.245 0.562 1.00 93.25 110 ALA A O 1
ATOM 873 N N . ASP A 1 111 ? 1.114 -15.629 0.195 1.00 93.31 111 ASP A N 1
ATOM 874 C CA . ASP A 1 111 ? 0.173 -14.597 -0.262 1.00 93.31 111 ASP A CA 1
ATOM 875 C C . ASP A 1 111 ? -0.654 -14.008 0.891 1.00 93.31 111 ASP A C 1
ATOM 877 O O . ASP A 1 111 ? -1.182 -12.907 0.788 1.00 93.31 111 ASP A O 1
ATOM 881 N N . ASN A 1 112 ? -0.773 -14.737 2.008 1.00 95.94 112 ASN A N 1
ATOM 882 C CA . ASN A 1 112 ? -1.612 -14.358 3.145 1.00 95.94 112 ASN A CA 1
ATOM 883 C C . ASN A 1 112 ? -0.812 -14.305 4.445 1.00 95.94 112 ASN A C 1
ATOM 885 O O . ASN A 1 112 ? -0.001 -15.195 4.717 1.00 95.94 112 ASN A O 1
ATOM 889 N N . ASN A 1 113 ? -1.103 -13.304 5.275 1.00 96.19 113 ASN A N 1
ATOM 890 C CA . ASN A 1 113 ? -0.749 -13.317 6.690 1.00 96.19 113 ASN A CA 1
ATOM 891 C C . ASN A 1 113 ? -1.885 -13.958 7.505 1.00 96.19 113 ASN A C 1
ATOM 893 O O . ASN A 1 113 ? -3.020 -14.074 7.030 1.00 96.19 113 ASN A O 1
ATOM 897 N N . PHE A 1 114 ? -1.594 -14.405 8.727 1.00 95.94 114 PHE A N 1
ATOM 898 C CA . PHE A 1 114 ? -2.560 -15.116 9.558 1.00 95.94 114 PHE A CA 1
ATOM 899 C C . PHE A 1 114 ? -2.647 -14.563 10.974 1.00 95.94 114 PHE A C 1
ATOM 901 O O . PHE A 1 114 ? -1.643 -14.406 11.665 1.00 95.94 114 PHE A O 1
ATOM 908 N N . TYR A 1 115 ? -3.885 -14.381 11.416 1.00 97.56 115 TYR A N 1
ATOM 909 C CA . TYR A 1 115 ? -4.246 -14.013 12.776 1.00 97.56 115 TYR A CA 1
ATOM 910 C C . TYR A 1 115 ? -5.039 -15.148 13.415 1.00 97.56 115 TYR A C 1
ATOM 912 O O . TYR A 1 115 ? -5.702 -15.930 12.732 1.00 97.56 115 TYR A O 1
ATOM 920 N N . PHE A 1 116 ? -4.963 -15.260 14.732 1.00 97.19 116 PHE A N 1
ATOM 921 C CA . PHE A 1 116 ? -5.540 -16.358 15.484 1.00 97.19 116 PHE A CA 1
ATOM 922 C C . PHE A 1 116 ? -6.376 -15.808 16.629 1.00 97.19 116 PHE A C 1
ATOM 924 O O . PHE A 1 116 ? -5.855 -15.185 17.553 1.00 97.19 116 PHE A O 1
ATOM 931 N N . LEU A 1 117 ? -7.681 -16.033 16.554 1.00 97.31 117 LEU A N 1
ATOM 932 C CA . LEU A 1 117 ? -8.623 -15.659 17.597 1.00 97.31 117 LEU A CA 1
ATOM 933 C C . LEU A 1 117 ? -8.733 -16.798 18.610 1.00 97.31 117 LEU A C 1
ATOM 935 O O . LEU A 1 117 ? -8.778 -17.970 18.234 1.00 97.31 117 LEU A O 1
ATOM 939 N N . THR A 1 118 ? -8.798 -16.461 19.892 1.00 95.81 118 THR A N 1
ATOM 940 C CA . THR A 1 118 ? -9.064 -17.421 20.968 1.00 95.81 118 THR A CA 1
ATOM 941 C C . THR A 1 118 ? -9.870 -16.765 22.087 1.00 95.81 118 THR A C 1
ATOM 943 O O . THR A 1 118 ? -9.992 -15.538 22.144 1.00 95.81 118 THR A O 1
ATOM 946 N N . LEU A 1 119 ? -10.443 -17.590 22.962 1.00 94.69 119 LEU A N 1
ATOM 947 C CA . LEU A 1 119 ? -11.188 -17.155 24.137 1.00 94.69 119 LEU A CA 1
ATOM 948 C C . LEU A 1 119 ? -10.437 -17.568 25.401 1.00 94.69 119 LEU A C 1
ATOM 950 O O . LEU A 1 119 ? -10.112 -18.742 25.577 1.00 94.69 119 LEU A O 1
ATOM 954 N N . SER A 1 120 ? -10.207 -16.620 26.303 1.00 92.94 120 SER A N 1
ATOM 955 C CA . SER A 1 120 ? -9.590 -16.873 27.607 1.00 92.94 120 SER A CA 1
ATOM 956 C C . SER A 1 120 ? -10.314 -16.087 28.693 1.00 92.94 120 SER A C 1
ATOM 958 O O . SER A 1 120 ? -10.946 -15.078 28.425 1.00 92.94 120 SER A O 1
ATOM 960 N N . ALA A 1 121 ? -10.264 -16.562 29.938 1.00 90.00 121 ALA A N 1
ATOM 961 C CA . ALA A 1 121 ? -10.946 -15.902 31.053 1.00 90.00 121 ALA A CA 1
ATOM 962 C C . ALA A 1 121 ? -10.331 -14.538 31.425 1.00 90.00 121 ALA A C 1
ATOM 964 O O . ALA A 1 121 ? -10.959 -13.761 32.141 1.00 90.00 121 ALA A O 1
ATOM 965 N N . ALA A 1 122 ? -9.098 -14.267 30.987 1.00 93.25 122 ALA A N 1
ATOM 966 C CA . ALA A 1 122 ? -8.478 -12.958 31.139 1.00 93.25 122 ALA A CA 1
ATOM 967 C C . ALA A 1 122 ? -9.073 -11.959 30.137 1.00 93.25 122 ALA A C 1
ATOM 969 O O . ALA A 1 122 ? -9.556 -12.343 29.078 1.00 93.25 122 ALA A O 1
ATOM 970 N N . ALA A 1 123 ? -9.016 -10.669 30.464 1.00 95.25 123 ALA A N 1
ATOM 971 C CA . ALA A 1 123 ? -9.413 -9.639 29.514 1.00 95.25 123 ALA A CA 1
ATOM 972 C C . ALA A 1 123 ? -8.394 -9.554 28.366 1.00 95.25 123 ALA A C 1
ATOM 974 O O . ALA A 1 123 ? -7.188 -9.474 28.616 1.00 95.25 123 ALA A O 1
ATOM 975 N N . GLY A 1 124 ? -8.882 -9.547 27.127 1.00 96.88 124 GLY A N 1
ATOM 976 C CA . GLY A 1 124 ? -8.049 -9.373 25.942 1.00 96.88 124 GLY A CA 1
ATOM 977 C C . GLY A 1 124 ? -7.580 -7.942 25.733 1.00 96.88 124 GLY A C 1
ATOM 978 O O . GLY A 1 124 ? -8.205 -6.976 26.175 1.00 96.88 124 GLY A O 1
ATOM 979 N N . LYS A 1 125 ? -6.469 -7.796 25.016 1.00 98.12 125 LYS A N 1
ATOM 980 C CA . LYS A 1 125 ? -5.855 -6.504 24.717 1.00 98.12 125 LYS A CA 1
ATOM 981 C C . LYS A 1 125 ? -6.792 -5.616 23.901 1.00 98.12 125 LYS A C 1
ATOM 983 O O . LYS A 1 125 ? -7.342 -6.038 22.884 1.00 98.12 125 LYS A O 1
ATOM 988 N N . ARG A 1 126 ? -6.960 -4.363 24.330 1.00 98.06 126 ARG A N 1
ATOM 989 C CA . ARG A 1 126 ? -7.817 -3.373 23.662 1.00 98.06 126 ARG A CA 1
ATOM 990 C C . ARG A 1 126 ? -7.013 -2.240 23.043 1.00 98.06 126 ARG A C 1
ATOM 992 O O . ARG A 1 126 ? -5.981 -1.851 23.584 1.00 98.06 126 ARG A O 1
ATOM 999 N N . ILE A 1 127 ? -7.513 -1.697 21.935 1.00 98.50 127 ILE A N 1
ATOM 1000 C CA . ILE A 1 127 ? -7.013 -0.446 21.352 1.00 98.50 127 ILE A CA 1
ATOM 1001 C C . ILE A 1 127 ? -7.246 0.680 22.361 1.00 98.50 127 ILE A C 1
ATOM 1003 O O . ILE A 1 127 ? -8.386 0.959 22.739 1.00 98.50 127 ILE A O 1
ATOM 1007 N N . ALA A 1 128 ? -6.169 1.333 22.795 1.00 97.69 128 ALA A N 1
ATOM 1008 C CA . ALA A 1 128 ? -6.256 2.465 23.707 1.00 97.69 128 ALA A CA 1
ATOM 1009 C C . ALA A 1 128 ? -6.574 3.760 22.948 1.00 97.69 128 ALA A C 1
ATOM 1011 O O . ALA A 1 128 ? -6.244 3.908 21.772 1.00 97.69 128 ALA A O 1
ATOM 1012 N N . VAL A 1 129 ? -7.212 4.716 23.625 1.00 97.38 129 VAL A N 1
ATOM 1013 C CA . VAL A 1 129 ? -7.457 6.056 23.075 1.00 97.38 129 VAL A CA 1
ATOM 1014 C C . VAL A 1 129 ? -6.331 6.986 23.514 1.00 97.38 129 VAL A C 1
ATOM 1016 O O . VAL A 1 129 ? -6.078 7.130 24.710 1.00 97.38 129 VAL A O 1
ATOM 1019 N N . VAL A 1 130 ? -5.671 7.631 22.553 1.00 96.38 130 VAL A N 1
ATOM 1020 C CA . VAL A 1 130 ? -4.595 8.599 22.797 1.00 96.38 130 VAL A CA 1
ATOM 1021 C C . VAL A 1 130 ? -5.141 10.026 22.658 1.00 96.38 130 VAL A C 1
ATOM 1023 O O . VAL A 1 130 ? -5.839 10.301 21.679 1.00 96.38 130 VAL A O 1
ATOM 1026 N N . PRO A 1 131 ? -4.853 10.938 23.610 1.00 96.12 131 PRO A N 1
ATOM 1027 C CA . PRO A 1 131 ? -5.382 12.300 23.580 1.00 96.12 131 PRO A CA 1
ATOM 1028 C C . PRO A 1 131 ? -4.874 13.144 22.409 1.00 96.12 131 PRO A C 1
ATOM 1030 O O . PRO A 1 131 ? -3.697 13.075 22.042 1.00 96.12 131 PRO A O 1
ATOM 1033 N N . ASP A 1 132 ? -5.746 14.029 21.923 1.00 95.19 132 ASP A N 1
ATOM 1034 C CA . ASP A 1 132 ? -5.403 15.066 20.950 1.00 95.19 132 ASP A CA 1
ATOM 1035 C C . ASP A 1 132 ? -4.357 16.028 21.537 1.00 95.19 132 ASP A C 1
ATOM 1037 O O . ASP A 1 132 ? -4.538 16.597 22.617 1.00 95.19 132 ASP A O 1
ATOM 1041 N N . GLN A 1 133 ? -3.251 16.221 20.819 1.00 94.56 133 GLN A N 1
ATOM 1042 C CA . GLN A 1 133 ? -2.143 17.076 21.251 1.00 94.56 133 GLN A CA 1
ATOM 1043 C C . GLN A 1 133 ? -2.386 18.575 20.988 1.00 94.56 133 GLN A C 1
ATOM 1045 O O . GLN A 1 133 ? -1.546 19.404 21.346 1.00 94.56 133 GLN A O 1
ATOM 1050 N N . GLY A 1 134 ? -3.522 18.948 20.388 1.00 91.75 134 GLY A N 1
ATOM 1051 C CA . GLY A 1 134 ? -3.962 20.337 20.265 1.00 91.75 134 GLY A CA 1
ATOM 1052 C C . GLY A 1 134 ? -3.394 21.063 19.045 1.00 91.75 134 GLY A C 1
ATOM 1053 O O . GLY A 1 134 ? -3.639 20.675 17.907 1.00 91.75 134 GLY A O 1
ATOM 1054 N N . THR A 1 135 ? -2.709 22.190 19.236 1.00 91.38 135 THR A N 1
ATOM 1055 C CA . THR A 1 135 ? -2.244 23.037 18.121 1.00 91.38 135 THR A CA 1
ATOM 1056 C C . THR A 1 135 ? -0.938 22.529 17.513 1.00 91.38 135 THR A C 1
ATOM 1058 O O . THR A 1 135 ? -0.009 22.182 18.239 1.00 91.38 135 THR A O 1
ATOM 1061 N N . GLY A 1 136 ? -0.834 22.570 16.185 1.00 93.38 136 GLY A N 1
ATOM 1062 C CA . GLY A 1 136 ? 0.343 22.135 15.439 1.00 93.38 136 GLY A CA 1
ATOM 1063 C C . GLY A 1 136 ? 0.324 22.632 13.995 1.00 93.38 136 GLY A C 1
ATOM 1064 O O . GLY A 1 136 ? -0.650 23.261 13.570 1.00 93.38 136 GLY A O 1
ATOM 1065 N N . GLY A 1 137 ? 1.389 22.344 13.244 1.00 95.56 137 GLY A N 1
ATOM 1066 C CA . GLY A 1 137 ? 1.434 22.617 11.804 1.00 95.56 137 GLY A CA 1
ATOM 1067 C C . GLY A 1 137 ? 0.348 21.823 11.076 1.00 95.56 137 GLY A C 1
ATOM 1068 O O . GLY A 1 137 ? 0.176 20.635 11.347 1.00 95.56 137 GLY A O 1
ATOM 1069 N N . LEU A 1 138 ? -0.422 22.483 10.207 1.00 96.56 138 LEU A N 1
ATOM 1070 C CA . LEU A 1 138 ? -1.543 21.853 9.512 1.00 96.56 138 LEU A CA 1
ATOM 1071 C C . LEU A 1 138 ? -1.037 20.905 8.418 1.00 96.56 138 LEU A C 1
ATOM 1073 O O . LEU A 1 138 ? -0.356 21.338 7.495 1.00 96.56 138 LEU A O 1
ATOM 1077 N N . VAL A 1 139 ? -1.451 19.642 8.480 1.00 97.69 139 VAL A N 1
ATOM 1078 C CA . VAL A 1 139 ? -1.149 18.606 7.490 1.00 97.69 139 VAL A CA 1
ATOM 1079 C C . VAL A 1 139 ? -2.438 18.218 6.769 1.00 97.69 139 VAL A C 1
ATOM 1081 O O . VAL A 1 139 ? -3.361 17.655 7.357 1.00 97.69 139 VAL A O 1
ATOM 1084 N N . THR A 1 140 ? -2.498 18.538 5.477 1.00 97.69 140 THR A N 1
ATOM 1085 C CA . THR A 1 140 ? -3.641 18.253 4.580 1.00 97.69 140 THR A CA 1
ATOM 1086 C C . THR A 1 140 ? -3.256 17.362 3.405 1.00 97.69 140 THR A C 1
ATOM 1088 O O . THR A 1 140 ? -4.067 17.111 2.517 1.00 97.69 140 THR A O 1
ATOM 1091 N N . THR A 1 141 ? -2.015 16.879 3.381 1.00 97.44 141 THR A N 1
ATOM 1092 C CA . THR A 1 141 ? -1.498 15.961 2.368 1.00 97.44 141 THR A CA 1
ATOM 1093 C C . THR A 1 141 ? -0.641 14.886 3.022 1.00 97.44 141 THR A C 1
ATOM 1095 O O . THR A 1 141 ? -0.093 15.078 4.110 1.00 97.44 141 THR A O 1
ATOM 1098 N N . PHE A 1 142 ? -0.525 13.747 2.356 1.00 97.19 142 PHE A N 1
ATOM 1099 C CA . PHE A 1 142 ? 0.267 12.613 2.810 1.00 97.19 142 PHE A CA 1
ATOM 1100 C C . PHE A 1 142 ? 1.071 12.024 1.651 1.00 97.19 142 PHE A C 1
ATOM 1102 O O . PHE A 1 142 ? 0.793 12.310 0.482 1.00 97.19 142 PHE A O 1
ATOM 1109 N N . ASP A 1 143 ? 2.101 11.268 2.001 1.00 96.88 143 ASP A N 1
ATOM 1110 C CA . ASP A 1 143 ? 2.932 10.515 1.075 1.00 96.88 143 ASP A CA 1
ATOM 1111 C C . ASP A 1 143 ? 2.238 9.180 0.787 1.00 96.88 143 ASP A C 1
ATOM 1113 O O . ASP A 1 143 ? 1.833 8.474 1.709 1.00 96.88 143 ASP A O 1
ATOM 1117 N N . ASP A 1 144 ? 2.071 8.862 -0.491 1.00 96.06 144 ASP A N 1
ATOM 1118 C CA . ASP A 1 144 ? 1.428 7.640 -0.967 1.00 96.06 144 ASP A CA 1
ATOM 1119 C C . ASP A 1 144 ? 2.291 6.999 -2.059 1.00 96.06 144 ASP A C 1
ATOM 1121 O O . ASP A 1 144 ? 3.229 7.611 -2.590 1.00 96.06 144 ASP A O 1
ATOM 1125 N N . PHE A 1 145 ? 1.984 5.756 -2.407 1.00 96.38 145 PHE A N 1
ATOM 1126 C CA . PHE A 1 145 ? 2.647 5.063 -3.494 1.00 96.38 145 PHE A CA 1
ATOM 1127 C C . PHE A 1 145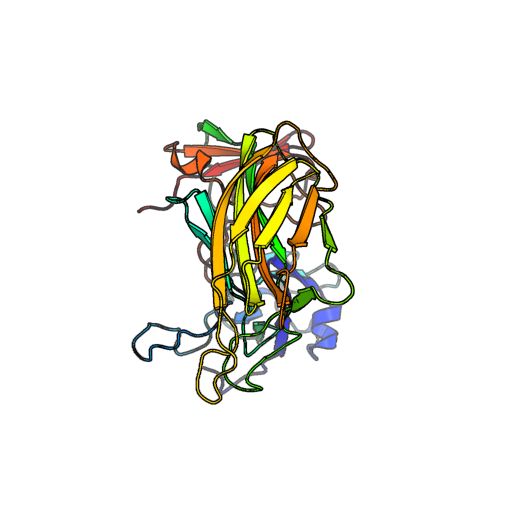 ? 1.723 4.070 -4.194 1.00 96.38 145 PHE A C 1
ATOM 1129 O O . PHE A 1 145 ? 0.764 3.552 -3.631 1.00 96.38 145 PHE A O 1
ATOM 1136 N N . VAL A 1 146 ? 2.064 3.761 -5.440 1.00 96.69 146 VAL A N 1
ATOM 1137 C CA . VAL A 1 146 ? 1.568 2.572 -6.136 1.00 96.69 146 VAL A CA 1
ATOM 1138 C C . VAL A 1 146 ? 2.736 1.743 -6.617 1.00 96.69 146 VAL A C 1
ATOM 1140 O O . VAL A 1 146 ? 3.837 2.258 -6.805 1.00 96.69 146 VAL A O 1
ATOM 1143 N N . TYR A 1 147 ? 2.499 0.459 -6.828 1.00 97.06 147 TYR A N 1
ATOM 1144 C CA . TYR A 1 147 ? 3.489 -0.447 -7.379 1.00 97.06 147 TYR A CA 1
ATOM 1145 C C . TYR A 1 147 ? 2.833 -1.428 -8.348 1.00 97.06 147 TYR A C 1
ATOM 1147 O O . TYR A 1 147 ? 1.612 -1.594 -8.354 1.00 97.06 147 TYR A O 1
ATOM 1155 N N . HIS A 1 148 ? 3.667 -2.066 -9.156 1.00 97.62 148 HIS A N 1
ATOM 1156 C CA . HIS A 1 148 ? 3.317 -3.204 -9.996 1.00 97.62 148 HIS A CA 1
ATOM 1157 C C . HIS A 1 148 ? 4.454 -4.213 -9.911 1.00 97.62 148 HIS A C 1
ATOM 1159 O O . HIS A 1 148 ? 5.611 -3.826 -10.078 1.00 97.62 148 HIS A O 1
ATOM 1165 N N . GLU A 1 149 ? 4.107 -5.458 -9.600 1.00 95.50 149 GLU A N 1
ATOM 1166 C CA . GLU A 1 149 ? 5.044 -6.561 -9.394 1.00 95.50 149 GLU A CA 1
ATOM 1167 C C . GLU A 1 149 ? 4.333 -7.895 -9.672 1.00 95.50 149 GLU A C 1
ATOM 1169 O O . GLU A 1 149 ? 3.371 -8.248 -8.974 1.00 95.50 149 GLU A O 1
ATOM 1174 N N . VAL A 1 150 ? 4.792 -8.637 -10.680 1.00 95.25 150 VAL A N 1
ATOM 1175 C CA . VAL A 1 150 ? 4.186 -9.895 -11.138 1.00 95.25 150 VAL A CA 1
ATOM 1176 C C . VAL A 1 150 ? 5.282 -10.938 -11.372 1.00 95.25 150 VAL A C 1
ATOM 1178 O O . VAL A 1 150 ? 6.177 -10.726 -12.177 1.00 95.25 150 VAL A O 1
ATOM 1181 N N . ASP A 1 151 ? 5.151 -12.112 -10.744 1.00 93.75 151 ASP A N 1
ATOM 1182 C CA . ASP A 1 151 ? 6.134 -13.201 -10.851 1.00 93.75 151 ASP A CA 1
ATOM 1183 C C . ASP A 1 151 ? 5.714 -14.227 -11.921 1.00 93.75 151 ASP A C 1
ATOM 1185 O O . ASP A 1 151 ? 5.273 -15.331 -11.596 1.00 93.75 151 ASP A O 1
ATOM 1189 N N . ASP A 1 152 ? 5.842 -13.885 -13.205 1.00 94.88 152 ASP A N 1
ATOM 1190 C CA . ASP A 1 152 ? 5.371 -14.744 -14.310 1.00 94.88 152 ASP A CA 1
ATOM 1191 C C . ASP A 1 152 ? 6.497 -15.525 -15.014 1.00 94.88 152 ASP A C 1
ATOM 1193 O O . ASP A 1 152 ? 6.275 -16.605 -15.576 1.00 94.88 152 ASP A O 1
ATOM 1197 N N . TYR A 1 153 ? 7.722 -14.997 -15.009 1.00 95.06 153 TYR A N 1
ATOM 1198 C CA . TYR A 1 153 ? 8.853 -15.525 -15.765 1.00 95.06 153 TYR A CA 1
ATOM 1199 C C . TYR A 1 153 ? 10.116 -15.656 -14.916 1.00 95.06 153 TYR A C 1
ATOM 1201 O O . TYR A 1 153 ? 10.617 -14.682 -14.371 1.00 95.06 153 TYR A O 1
ATOM 1209 N N . ASN A 1 154 ? 10.705 -16.853 -14.899 1.00 94.94 154 ASN A N 1
ATOM 1210 C CA . ASN A 1 154 ? 12.018 -17.104 -14.309 1.00 94.94 154 ASN A CA 1
ATOM 1211 C C . ASN A 1 154 ? 12.959 -17.688 -15.374 1.00 94.94 154 ASN A C 1
ATOM 1213 O O . ASN A 1 154 ? 12.789 -18.823 -15.830 1.00 94.94 154 ASN A O 1
ATOM 1217 N N . GLU A 1 155 ? 13.964 -16.903 -15.772 1.00 92.38 155 GLU A N 1
ATOM 1218 C CA . GLU A 1 155 ? 14.897 -17.257 -16.851 1.00 92.38 155 GLU A CA 1
ATOM 1219 C C . GLU A 1 155 ? 15.669 -18.551 -16.559 1.00 92.38 155 GLU A C 1
ATOM 1221 O O . GLU A 1 155 ? 15.838 -19.401 -17.434 1.00 92.38 155 GLU A O 1
ATOM 1226 N N . LEU A 1 156 ? 16.131 -18.722 -15.320 1.00 91.88 156 LEU A N 1
ATOM 1227 C CA . LEU A 1 156 ? 16.991 -19.844 -14.934 1.00 91.88 156 LEU A CA 1
ATOM 1228 C C . LEU A 1 156 ? 16.200 -21.085 -14.505 1.00 91.88 156 LEU A C 1
ATOM 1230 O O . LEU A 1 156 ? 16.803 -22.103 -14.156 1.00 91.88 156 LEU A O 1
ATOM 1234 N N . LYS A 1 157 ? 14.865 -21.001 -14.496 1.00 91.25 157 LYS A N 1
ATOM 1235 C CA . LYS A 1 157 ? 13.935 -21.956 -13.868 1.00 91.25 157 LYS A CA 1
ATOM 1236 C C . LYS A 1 157 ? 14.379 -22.376 -12.459 1.00 91.25 157 LYS A C 1
ATOM 1238 O O . LYS A 1 157 ? 14.222 -23.528 -12.058 1.00 91.25 157 LYS A O 1
ATOM 1243 N N . SER A 1 158 ? 15.023 -21.453 -11.755 1.00 90.75 158 SER A N 1
ATOM 1244 C CA . SER A 1 158 ? 15.656 -21.624 -10.454 1.00 90.75 158 SER A CA 1
ATOM 1245 C C . SER A 1 158 ? 15.967 -20.252 -9.849 1.00 90.75 158 SER A C 1
ATOM 1247 O O . SER A 1 158 ? 15.923 -19.227 -10.529 1.00 90.75 158 SER A O 1
ATOM 1249 N N . GLY A 1 159 ? 16.295 -20.227 -8.558 1.00 90.38 159 GLY A N 1
ATOM 1250 C CA . GLY A 1 159 ? 16.546 -18.975 -7.849 1.00 90.38 159 GLY A CA 1
ATOM 1251 C C . GLY A 1 159 ? 15.257 -18.232 -7.498 1.00 90.38 159 GLY A C 1
ATOM 1252 O O . GLY A 1 159 ? 14.194 -18.840 -7.379 1.00 90.38 159 GLY A O 1
ATOM 1253 N N . ARG A 1 160 ? 15.386 -16.927 -7.252 1.00 90.00 160 ARG A N 1
ATOM 1254 C CA . ARG A 1 160 ? 14.316 -16.068 -6.716 1.00 90.00 160 ARG A CA 1
ATOM 1255 C C . ARG A 1 160 ? 14.051 -14.826 -7.559 1.00 90.00 160 ARG A C 1
ATOM 1257 O O . ARG A 1 160 ? 13.219 -14.024 -7.164 1.00 90.00 160 ARG A O 1
ATOM 1264 N N . ASP A 1 161 ? 14.742 -14.696 -8.684 1.00 91.56 161 ASP A N 1
ATOM 1265 C CA . ASP A 1 161 ? 14.556 -13.574 -9.593 1.00 91.56 161 ASP A CA 1
ATOM 1266 C C . ASP A 1 161 ? 13.455 -13.961 -10.575 1.00 91.56 161 ASP A C 1
ATOM 1268 O O . ASP A 1 161 ? 13.584 -14.922 -11.345 1.00 91.56 161 ASP A O 1
ATOM 1272 N N . TRP A 1 162 ? 12.338 -13.266 -10.465 1.00 94.75 162 TRP A N 1
ATOM 1273 C CA . TRP A 1 162 ? 11.153 -13.449 -11.281 1.00 94.75 162 TRP A CA 1
ATOM 1274 C C . TRP A 1 162 ? 10.839 -12.121 -11.954 1.00 94.75 162 TRP A C 1
ATOM 1276 O O . TRP A 1 162 ? 11.271 -11.071 -11.503 1.00 94.75 162 TRP A O 1
ATOM 1286 N N . PHE A 1 163 ? 10.162 -12.195 -13.090 1.00 96.44 163 PHE A N 1
ATOM 1287 C CA . PHE A 1 163 ? 9.833 -11.036 -13.898 1.00 96.44 163 PHE A CA 1
ATOM 1288 C C . PHE A 1 163 ? 8.398 -11.150 -14.395 1.00 96.44 163 PHE A C 1
ATOM 1290 O O . PHE A 1 163 ? 7.917 -12.253 -14.667 1.00 96.44 163 PHE A O 1
ATOM 1297 N N . GLY A 1 164 ? 7.749 -10.011 -14.585 1.0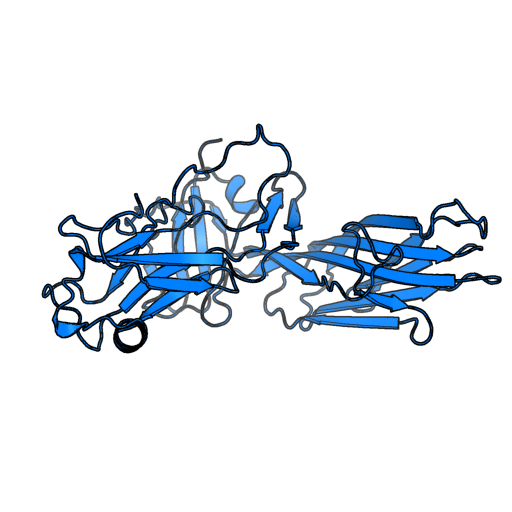0 97.06 164 GLY A N 1
ATOM 1298 C CA . GLY A 1 164 ? 6.403 -9.905 -15.122 1.00 97.06 164 GLY A CA 1
ATOM 1299 C C . GLY A 1 164 ? 6.408 -9.815 -16.643 1.00 97.06 164 GLY A C 1
ATOM 1300 O O . GLY A 1 164 ? 6.742 -10.758 -17.369 1.00 97.06 164 GLY A O 1
ATOM 1301 N N . GLU A 1 165 ? 5.993 -8.658 -17.155 1.00 97.75 165 GLU A N 1
ATOM 1302 C CA . GLU A 1 165 ? 5.718 -8.463 -18.571 1.00 97.75 165 GLU A CA 1
ATOM 1303 C C . GLU A 1 165 ? 6.959 -8.673 -19.440 1.00 97.75 165 GLU A C 1
ATOM 1305 O O . GLU A 1 165 ? 7.999 -8.039 -19.264 1.00 97.75 165 GLU A O 1
ATOM 1310 N N . ARG A 1 166 ? 6.808 -9.505 -20.475 1.00 97.44 166 ARG A N 1
ATOM 1311 C CA . ARG A 1 166 ? 7.826 -9.730 -21.503 1.00 97.44 166 ARG A CA 1
ATOM 1312 C C . ARG A 1 166 ? 7.627 -8.803 -22.705 1.00 97.44 166 ARG A C 1
ATOM 1314 O O . ARG A 1 166 ? 6.644 -8.901 -23.440 1.00 97.44 166 ARG A O 1
ATOM 1321 N N . PHE A 1 167 ? 8.632 -7.984 -22.981 1.00 98.31 167 PHE A N 1
ATOM 1322 C CA . PHE A 1 167 ? 8.697 -7.023 -24.079 1.00 98.31 167 PHE A CA 1
ATOM 1323 C C . PHE A 1 167 ? 9.412 -7.644 -25.284 1.00 98.31 167 PHE A C 1
ATOM 1325 O O . PHE A 1 167 ? 10.602 -7.428 -25.526 1.00 98.31 167 PHE A O 1
ATOM 1332 N N . ASP A 1 168 ? 8.671 -8.460 -26.036 1.00 95.38 168 ASP A N 1
ATOM 1333 C CA . ASP A 1 168 ? 9.154 -9.107 -27.261 1.00 95.38 168 ASP A CA 1
ATOM 1334 C C . ASP A 1 168 ? 8.235 -8.804 -28.451 1.00 95.38 168 ASP A C 1
ATOM 1336 O O . ASP A 1 168 ? 8.541 -7.940 -29.273 1.00 95.38 168 ASP A O 1
ATOM 1340 N N . VAL A 1 169 ? 7.087 -9.479 -28.531 1.00 95.06 169 VAL A N 1
ATOM 1341 C CA . VAL A 1 169 ? 6.090 -9.247 -29.589 1.00 95.06 169 VAL A CA 1
ATOM 1342 C C . VAL A 1 169 ? 5.353 -7.932 -29.354 1.00 95.06 169 VAL A C 1
ATOM 1344 O O . VAL A 1 169 ? 5.153 -7.168 -30.294 1.00 95.06 169 VAL A O 1
ATOM 1347 N N . ASN A 1 170 ? 4.995 -7.654 -28.097 1.00 95.88 170 ASN A N 1
ATOM 1348 C CA . ASN A 1 170 ? 4.464 -6.366 -27.674 1.00 95.88 170 ASN A CA 1
ATOM 1349 C C . ASN A 1 170 ? 5.542 -5.594 -26.887 1.00 95.88 170 ASN A C 1
ATOM 1351 O O . ASN A 1 170 ? 5.746 -5.881 -25.707 1.00 95.88 170 ASN A O 1
ATOM 1355 N N . PRO A 1 171 ? 6.259 -4.644 -27.513 1.00 97.19 171 PRO A N 1
ATOM 1356 C CA . PRO A 1 171 ? 7.312 -3.881 -26.854 1.00 97.19 171 PRO A CA 1
ATOM 1357 C C . PRO A 1 171 ? 6.776 -2.695 -26.040 1.00 97.19 171 PRO A C 1
ATOM 1359 O O . PRO A 1 171 ? 7.579 -1.903 -25.555 1.00 97.19 171 PRO A O 1
ATOM 1362 N N . VAL A 1 172 ? 5.455 -2.530 -25.907 1.00 98.50 172 VAL A N 1
ATOM 1363 C CA . VAL A 1 172 ? 4.848 -1.422 -25.160 1.00 98.50 172 VAL A CA 1
ATOM 1364 C C . VAL A 1 172 ? 3.852 -1.955 -24.139 1.00 98.50 172 VAL A C 1
ATOM 1366 O O . VAL A 1 172 ? 2.932 -2.690 -24.486 1.00 98.50 172 VAL A O 1
ATOM 1369 N N . GLN A 1 173 ? 4.004 -1.533 -22.888 1.00 98.31 173 GLN A N 1
ATOM 1370 C CA . GLN A 1 173 ? 3.069 -1.832 -21.804 1.00 98.31 173 GLN A CA 1
ATOM 1371 C C . GLN A 1 173 ? 2.679 -0.533 -21.104 1.00 98.31 173 GLN A C 1
ATOM 1373 O O . GLN A 1 173 ? 3.535 0.322 -20.871 1.00 98.31 173 GLN A O 1
ATOM 1378 N N . THR A 1 174 ? 1.393 -0.385 -20.788 1.00 98.44 174 THR A N 1
ATOM 1379 C CA . THR A 1 174 ? 0.848 0.779 -20.079 1.00 98.44 174 THR A CA 1
ATOM 1380 C C . THR A 1 174 ? 0.031 0.297 -18.890 1.00 98.44 174 THR A C 1
ATOM 1382 O O . THR A 1 174 ? -0.899 -0.485 -19.061 1.00 98.44 174 THR A O 1
ATOM 1385 N N . PHE A 1 175 ? 0.353 0.819 -17.713 1.00 98.38 175 PHE A N 1
ATOM 1386 C CA . PHE A 1 175 ? -0.301 0.530 -16.444 1.00 98.38 175 PHE A CA 1
ATOM 1387 C C . PHE A 1 175 ? -1.107 1.750 -16.015 1.00 98.38 175 PHE A C 1
ATOM 1389 O O . PHE A 1 175 ? -0.594 2.872 -16.043 1.00 98.38 175 PHE A O 1
ATOM 1396 N N . GLU A 1 176 ? -2.371 1.539 -15.654 1.00 97.88 176 GLU A N 1
ATOM 1397 C CA . GLU A 1 176 ? -3.314 2.605 -15.325 1.00 97.88 176 GLU A CA 1
ATOM 1398 C C . GLU A 1 176 ? -3.800 2.471 -13.879 1.00 97.88 176 GLU A C 1
ATOM 1400 O O . GLU A 1 176 ? -4.296 1.419 -13.480 1.00 97.88 176 GLU A O 1
ATOM 1405 N N . PHE A 1 177 ? -3.686 3.552 -13.103 1.00 96.94 177 PHE A N 1
ATOM 1406 C CA . PHE A 1 177 ? -4.097 3.597 -11.701 1.00 96.94 177 PHE A CA 1
ATOM 1407 C C . PHE A 1 177 ? -5.123 4.712 -11.473 1.00 96.94 177 PHE A C 1
ATOM 1409 O O . PHE A 1 177 ? -4.859 5.888 -11.737 1.00 96.94 177 PHE A O 1
ATOM 1416 N N . SER A 1 178 ? -6.298 4.369 -10.941 1.00 94.81 178 SER A N 1
ATOM 1417 C CA . SER A 1 178 ? -7.307 5.352 -10.524 1.00 94.81 178 SER A CA 1
ATOM 1418 C C . SER A 1 178 ? -6.964 5.928 -9.147 1.00 94.81 178 SER A C 1
ATOM 1420 O O . SER A 1 178 ? -7.345 5.377 -8.118 1.00 94.81 178 SER A O 1
ATOM 1422 N N . LEU A 1 179 ? -6.237 7.047 -9.130 1.00 93.38 179 LEU A N 1
ATOM 1423 C CA . LEU A 1 179 ? -5.690 7.665 -7.917 1.00 93.38 179 LEU A CA 1
ATOM 1424 C C . LEU A 1 179 ? -6.222 9.096 -7.750 1.00 93.38 179 LEU A C 1
ATOM 1426 O O . LEU A 1 179 ? -5.555 10.060 -8.123 1.00 93.38 179 LEU A O 1
ATOM 1430 N N . PRO A 1 180 ? -7.445 9.289 -7.224 1.00 94.88 180 PRO A N 1
ATOM 1431 C CA . PRO A 1 180 ? -7.967 10.631 -6.995 1.00 94.88 180 PRO A CA 1
ATOM 1432 C C . PRO A 1 180 ? -7.148 11.380 -5.936 1.00 94.88 180 PRO A C 1
ATOM 1434 O O . PRO A 1 180 ? -6.673 10.797 -4.959 1.00 94.88 180 PRO A O 1
ATOM 1437 N N . GLY A 1 181 ? -7.038 12.698 -6.097 1.00 95.69 181 GLY A N 1
ATOM 1438 C CA . GLY A 1 181 ? -6.411 13.581 -5.114 1.00 95.69 181 GLY A CA 1
ATOM 1439 C C . GLY A 1 181 ? -4.884 13.604 -5.131 1.00 95.69 181 GLY A C 1
ATOM 1440 O O . GLY A 1 181 ? -4.308 14.085 -4.163 1.00 95.69 181 GLY A O 1
ATOM 1441 N N . ILE A 1 182 ? -4.225 13.124 -6.194 1.00 96.81 182 ILE A N 1
ATOM 1442 C CA . ILE A 1 182 ? -2.803 13.426 -6.432 1.00 96.81 182 ILE A CA 1
ATOM 1443 C C . ILE A 1 182 ? -2.601 14.945 -6.413 1.00 96.81 182 ILE A C 1
ATOM 1445 O O . ILE A 1 182 ? -3.414 15.691 -6.955 1.00 96.81 182 ILE A O 1
ATOM 1449 N N . VAL A 1 183 ? -1.521 15.410 -5.790 1.00 96.06 183 VAL A N 1
ATOM 1450 C CA . VAL A 1 183 ? -1.146 16.828 -5.772 1.00 96.06 183 VAL A CA 1
ATOM 1451 C C . VAL A 1 183 ? 0.035 17.048 -6.726 1.00 96.06 183 VAL A C 1
ATOM 1453 O O . VAL A 1 183 ? 0.961 16.235 -6.715 1.00 96.06 183 VAL A O 1
ATOM 1456 N N . PRO A 1 184 ? 0.039 18.123 -7.543 1.00 95.88 184 PRO A N 1
ATOM 1457 C CA . PRO A 1 184 ? 1.186 18.462 -8.382 1.00 95.88 184 PRO A CA 1
ATOM 1458 C C . PRO A 1 184 ? 2.469 18.641 -7.563 1.00 95.88 184 PRO A C 1
ATOM 1460 O O . PRO A 1 184 ? 2.435 19.137 -6.435 1.00 95.88 184 PRO A O 1
ATOM 1463 N N . GLY A 1 185 ? 3.610 18.295 -8.153 1.00 94.19 185 GLY A N 1
ATOM 1464 C CA . GLY A 1 185 ? 4.918 18.431 -7.519 1.00 94.19 185 GLY A CA 1
ATOM 1465 C C . GLY A 1 185 ? 5.838 17.243 -7.770 1.00 94.19 185 GLY A C 1
ATOM 1466 O O . GLY A 1 185 ? 5.682 16.494 -8.734 1.00 94.19 185 GLY A O 1
ATOM 1467 N N . THR A 1 186 ? 6.833 17.090 -6.900 1.00 93.38 186 THR A N 1
ATOM 1468 C CA . THR A 1 186 ? 7.835 16.029 -7.023 1.00 93.38 186 THR A CA 1
ATOM 1469 C C . THR A 1 186 ? 7.244 14.667 -6.673 1.00 93.38 186 THR A C 1
ATOM 1471 O O . THR A 1 186 ? 6.627 14.490 -5.625 1.00 93.38 186 THR A O 1
ATOM 1474 N N . ALA A 1 187 ? 7.508 13.698 -7.537 1.00 95.62 187 ALA A N 1
ATOM 1475 C CA . ALA A 1 187 ? 7.260 12.281 -7.350 1.00 95.62 187 ALA A CA 1
ATOM 1476 C C . ALA A 1 187 ? 8.544 11.496 -7.662 1.00 95.62 187 ALA A C 1
ATOM 1478 O O . ALA A 1 187 ? 9.480 12.022 -8.271 1.00 95.62 187 ALA A O 1
ATOM 1479 N N . THR A 1 188 ? 8.595 10.230 -7.258 1.00 97.00 188 THR A N 1
ATOM 1480 C CA . THR A 1 188 ? 9.734 9.351 -7.538 1.00 97.00 188 THR A CA 1
ATOM 1481 C C . THR A 1 188 ? 9.257 8.031 -8.114 1.00 97.00 188 THR A C 1
ATOM 1483 O O . THR A 1 188 ? 8.435 7.354 -7.503 1.00 97.00 188 THR A O 1
ATOM 1486 N N . LEU A 1 189 ? 9.812 7.644 -9.261 1.00 97.94 189 LEU A N 1
ATOM 1487 C CA . LEU A 1 189 ? 9.638 6.323 -9.851 1.00 97.94 189 LEU A CA 1
ATOM 1488 C C . LEU A 1 189 ? 10.888 5.485 -9.580 1.00 97.94 189 LEU A C 1
ATOM 1490 O O . LEU A 1 189 ? 11.972 5.811 -10.060 1.00 97.94 189 LEU A O 1
ATOM 1494 N N . VAL A 1 190 ? 10.746 4.396 -8.836 1.00 97.94 190 VAL A N 1
ATOM 1495 C CA . VAL A 1 190 ? 11.729 3.313 -8.827 1.00 97.94 190 VAL A CA 1
ATOM 1496 C C . VAL A 1 190 ? 11.290 2.305 -9.870 1.00 97.94 190 VAL A C 1
ATOM 1498 O O . VAL A 1 190 ? 10.150 1.853 -9.850 1.00 97.94 190 VAL A O 1
ATOM 1501 N N . SER A 1 191 ? 12.179 1.991 -10.795 1.00 98.31 191 SER A N 1
ATOM 1502 C CA . SER A 1 191 ? 11.902 1.101 -11.910 1.00 98.31 191 SER A CA 1
ATOM 1503 C C . SER A 1 191 ? 13.020 0.082 -11.999 1.00 98.31 191 SER A C 1
ATOM 1505 O O . SER A 1 191 ? 14.192 0.469 -11.964 1.00 98.31 191 SER A O 1
ATOM 1507 N N . ASP A 1 192 ? 12.644 -1.189 -12.081 1.00 97.94 192 ASP A N 1
ATOM 1508 C CA . ASP A 1 192 ? 13.558 -2.297 -12.284 1.00 97.94 192 ASP A CA 1
ATOM 1509 C C . ASP A 1 192 ? 13.118 -3.135 -13.478 1.00 97.94 192 ASP A C 1
ATOM 1511 O O . ASP A 1 192 ? 11.954 -3.505 -13.631 1.00 97.94 192 ASP A O 1
ATOM 1515 N N . VAL A 1 193 ? 14.067 -3.381 -14.362 1.00 98.44 193 VAL A N 1
ATOM 1516 C CA . VAL A 1 193 ? 13.854 -4.075 -15.623 1.00 98.44 193 VAL A CA 1
ATOM 1517 C C . VAL A 1 193 ? 15.047 -4.968 -15.888 1.00 98.44 193 VAL A C 1
ATOM 1519 O O . VAL A 1 193 ? 16.172 -4.664 -15.500 1.00 98.44 193 VAL A O 1
ATOM 1522 N N . MET A 1 194 ? 14.823 -6.028 -16.646 1.00 97.94 194 MET A N 1
ATOM 1523 C CA . MET A 1 194 ? 15.885 -6.887 -17.148 1.00 97.94 194 MET A CA 1
ATOM 1524 C C . MET A 1 194 ? 15.845 -6.904 -18.667 1.00 97.94 194 MET A C 1
ATOM 1526 O O . MET A 1 194 ? 14.784 -6.794 -19.285 1.00 97.94 194 MET A O 1
ATOM 1530 N N . GLY A 1 195 ? 17.001 -7.049 -19.309 1.00 97.44 195 GLY A N 1
ATOM 1531 C CA . GLY A 1 195 ? 17.013 -7.371 -20.728 1.00 97.44 195 GLY A CA 1
ATOM 1532 C C . GLY A 1 195 ? 18.009 -8.448 -21.115 1.00 97.44 195 GLY A C 1
ATOM 1533 O O . GLY A 1 195 ? 19.099 -8.594 -20.566 1.00 97.44 195 GLY A O 1
ATOM 1534 N N . GLN A 1 196 ? 17.608 -9.197 -22.134 1.00 96.56 196 GLN A N 1
ATOM 1535 C CA . GLN A 1 196 ? 18.398 -10.218 -22.800 1.00 96.56 196 GLN A CA 1
ATOM 1536 C C . GLN A 1 196 ? 18.791 -9.691 -24.172 1.00 96.56 196 GLN A C 1
ATOM 1538 O O . GLN A 1 196 ? 18.155 -10.011 -25.183 1.00 96.56 196 GLN A O 1
ATOM 1543 N N . THR A 1 197 ? 19.794 -8.817 -24.198 1.00 96.56 197 THR A N 1
ATOM 1544 C CA . THR A 1 197 ? 20.172 -8.096 -25.412 1.00 96.56 197 THR A CA 1
ATOM 1545 C C . THR A 1 197 ? 21.637 -8.309 -25.785 1.00 96.56 197 THR A C 1
ATOM 1547 O O . THR A 1 197 ? 22.519 -8.214 -24.937 1.00 96.56 197 THR A O 1
ATOM 1550 N N . TYR A 1 198 ? 21.905 -8.605 -27.061 1.00 95.69 198 TYR A N 1
ATOM 1551 C CA . TYR A 1 198 ? 23.271 -8.756 -27.604 1.00 95.69 198 TYR A CA 1
ATOM 1552 C C . TYR A 1 198 ? 23.798 -7.482 -28.277 1.00 95.69 198 TYR A C 1
ATOM 1554 O O . TYR A 1 198 ? 24.964 -7.401 -28.655 1.00 95.69 198 TYR A O 1
ATOM 1562 N N . SER A 1 199 ? 22.937 -6.481 -28.442 1.00 95.69 199 SER A N 1
ATOM 1563 C CA . SER A 1 199 ? 23.280 -5.141 -28.914 1.00 95.69 199 SER A CA 1
ATOM 1564 C C . SER A 1 199 ? 22.564 -4.094 -28.058 1.00 95.69 199 SER A C 1
ATOM 1566 O O . SER A 1 199 ? 21.699 -4.444 -27.254 1.00 95.69 199 SER A O 1
ATOM 1568 N N . SER A 1 200 ? 22.953 -2.820 -28.179 1.00 96.00 200 SER A N 1
ATOM 1569 C CA . SER A 1 200 ? 22.392 -1.734 -27.362 1.00 96.00 200 SER A CA 1
ATOM 1570 C C . SER A 1 200 ? 20.864 -1.700 -27.451 1.00 96.00 200 SER A C 1
ATOM 1572 O O . SER A 1 200 ? 20.319 -1.583 -28.548 1.00 96.00 200 SER A O 1
ATOM 1574 N N . ALA A 1 201 ? 20.195 -1.811 -26.305 1.00 98.12 201 ALA A N 1
ATOM 1575 C CA . ALA A 1 201 ? 18.747 -1.736 -26.159 1.00 98.12 201 ALA A CA 1
ATOM 1576 C C . ALA A 1 201 ? 18.407 -0.961 -24.881 1.00 98.12 201 ALA A C 1
ATOM 1578 O O . ALA A 1 201 ? 19.231 -0.854 -23.968 1.00 98.12 201 ALA A O 1
ATOM 1579 N N . PHE A 1 202 ? 17.202 -0.406 -24.812 1.00 98.62 202 PHE A N 1
ATOM 1580 C CA . PHE A 1 202 ? 16.795 0.431 -23.686 1.00 98.62 202 PHE A CA 1
ATOM 1581 C C . PHE A 1 202 ? 15.281 0.478 -23.518 1.00 98.62 202 PHE A C 1
ATOM 1583 O O . PHE A 1 202 ? 14.533 0.287 -24.476 1.00 98.62 202 PHE A O 1
ATOM 1590 N N . PHE A 1 203 ? 14.829 0.803 -22.311 1.00 98.81 203 PHE A N 1
ATOM 1591 C CA . PHE A 1 203 ? 13.441 1.175 -22.059 1.00 98.81 203 PHE A CA 1
ATOM 1592 C C . PHE A 1 203 ? 13.291 2.693 -22.063 1.00 98.81 203 PHE A C 1
ATOM 1594 O O . PHE A 1 203 ? 13.986 3.391 -21.329 1.00 98.81 203 PHE A O 1
ATOM 1601 N N . ASP A 1 204 ? 12.364 3.216 -22.859 1.00 98.81 204 ASP A N 1
ATOM 1602 C CA . ASP A 1 204 ? 11.818 4.548 -22.623 1.00 98.81 204 ASP A CA 1
ATOM 1603 C C . ASP A 1 204 ? 10.657 4.429 -21.630 1.00 98.81 204 ASP A C 1
ATOM 1605 O O . ASP A 1 204 ? 9.690 3.698 -21.869 1.00 98.81 204 ASP A O 1
ATOM 1609 N N . VAL A 1 205 ? 10.757 5.157 -20.520 1.00 98.81 205 VAL A N 1
ATOM 1610 C CA . VAL A 1 205 ? 9.774 5.147 -19.432 1.00 98.81 205 VAL A CA 1
ATOM 1611 C C . VAL A 1 205 ? 9.022 6.468 -19.431 1.00 98.81 205 VAL A C 1
ATOM 1613 O O . VAL A 1 205 ? 9.627 7.542 -19.509 1.00 98.81 205 VAL A O 1
ATOM 1616 N N . PHE A 1 206 ? 7.697 6.398 -19.344 1.00 98.62 206 PHE A N 1
ATOM 1617 C CA . PHE A 1 206 ? 6.814 7.556 -19.386 1.00 98.62 206 PHE A CA 1
ATOM 1618 C C . PHE A 1 206 ? 5.884 7.578 -18.177 1.00 98.62 206 PHE A C 1
ATOM 1620 O O . PHE A 1 206 ? 5.359 6.538 -17.781 1.00 98.62 206 PHE A O 1
ATOM 1627 N N . VAL A 1 207 ? 5.622 8.779 -17.666 1.00 98.12 207 VAL A N 1
ATOM 1628 C CA . VAL A 1 207 ? 4.561 9.067 -16.694 1.00 98.12 207 VAL A CA 1
ATOM 1629 C C . VAL A 1 207 ? 3.625 10.089 -17.335 1.00 98.12 207 VAL A C 1
ATOM 1631 O O . VAL A 1 207 ? 4.079 11.139 -17.784 1.00 98.12 207 VAL A O 1
ATOM 1634 N N . ASP A 1 208 ? 2.346 9.743 -17.476 1.00 94.38 208 ASP A N 1
ATOM 1635 C CA . ASP A 1 208 ? 1.304 10.544 -18.142 1.00 94.38 208 ASP A CA 1
ATOM 1636 C C . ASP A 1 208 ? 1.732 11.149 -19.484 1.00 94.38 208 ASP A C 1
ATOM 1638 O O . ASP A 1 208 ? 1.605 12.344 -19.747 1.00 94.38 208 ASP A O 1
ATOM 1642 N N . ASN A 1 209 ? 2.240 10.282 -20.364 1.00 92.75 209 ASN A N 1
ATOM 1643 C CA . ASN A 1 209 ? 2.741 10.610 -21.704 1.00 92.75 209 ASN A CA 1
ATOM 1644 C C . ASN A 1 209 ? 4.015 11.471 -21.750 1.00 92.75 209 ASN A C 1
ATOM 1646 O O . ASN A 1 209 ? 4.545 11.689 -22.841 1.00 92.75 209 ASN A O 1
ATOM 1650 N N . VAL A 1 210 ? 4.562 11.896 -20.612 1.00 96.38 210 VAL A N 1
ATOM 1651 C CA . VAL A 1 210 ? 5.861 12.571 -20.543 1.00 96.38 210 VAL A CA 1
ATOM 1652 C C . VAL A 1 210 ? 6.953 11.523 -20.384 1.00 96.38 210 VAL A C 1
ATOM 1654 O O . VAL A 1 210 ? 6.903 10.708 -19.466 1.00 96.38 210 VAL A O 1
ATOM 1657 N N . LYS A 1 211 ? 7.955 11.529 -21.270 1.00 98.06 211 LYS A N 1
ATOM 1658 C CA . LYS A 1 211 ? 9.118 10.647 -21.123 1.00 98.06 211 LYS A CA 1
ATOM 1659 C C . LYS A 1 211 ? 9.974 11.123 -19.951 1.00 98.06 211 LYS A C 1
ATOM 1661 O O . LYS A 1 211 ? 10.490 12.236 -19.999 1.00 98.06 211 LYS A O 1
ATOM 1666 N N . VAL A 1 212 ? 10.134 10.281 -18.933 1.00 98.31 212 VAL A N 1
ATOM 1667 C CA . VAL A 1 212 ? 10.880 10.606 -17.705 1.00 98.31 212 VAL A CA 1
ATOM 1668 C C . VAL A 1 212 ? 12.272 9.985 -17.672 1.00 98.31 212 VAL A C 1
ATOM 1670 O O . VAL A 1 212 ? 13.142 10.505 -16.982 1.00 98.31 212 VAL A O 1
ATOM 1673 N N . GLN A 1 213 ? 12.501 8.894 -18.412 1.00 98.44 213 GLN A N 1
ATOM 1674 C CA . GLN A 1 213 ? 13.798 8.221 -18.433 1.00 98.44 213 GLN A CA 1
ATOM 1675 C C . GLN A 1 213 ? 14.022 7.425 -19.720 1.00 98.44 213 GLN A C 1
ATOM 1677 O O . GLN A 1 213 ? 13.079 6.909 -20.321 1.00 98.44 213 GLN A O 1
ATOM 1682 N N . THR A 1 214 ? 15.296 7.288 -20.093 1.00 98.56 214 THR A N 1
ATOM 1683 C CA . THR A 1 214 ? 15.786 6.239 -20.995 1.00 98.56 214 THR A CA 1
ATOM 1684 C C . THR A 1 214 ? 16.718 5.320 -20.200 1.00 98.56 214 THR A C 1
ATOM 1686 O O . THR A 1 214 ? 17.827 5.711 -19.837 1.00 98.56 214 THR A O 1
ATOM 1689 N N . GLN A 1 215 ? 16.263 4.105 -19.900 1.00 98.19 215 GLN A N 1
ATOM 1690 C CA . GLN A 1 215 ? 17.004 3.107 -19.129 1.00 98.19 215 GLN A CA 1
ATOM 1691 C C . GLN A 1 215 ? 17.790 2.193 -20.064 1.00 98.19 215 GLN A C 1
ATOM 1693 O O . GLN A 1 215 ? 17.228 1.298 -20.696 1.00 98.19 215 GLN A O 1
ATOM 1698 N N . ASN A 1 216 ? 19.097 2.429 -20.169 1.00 98.25 216 ASN A N 1
ATOM 1699 C CA . ASN A 1 216 ? 19.982 1.615 -21.001 1.00 98.25 216 ASN A CA 1
ATOM 1700 C C . ASN A 1 216 ? 20.244 0.253 -20.354 1.00 98.25 216 ASN A C 1
ATOM 1702 O O . ASN A 1 216 ? 20.697 0.194 -19.209 1.00 98.25 216 ASN A O 1
ATOM 1706 N N . ILE A 1 217 ? 20.014 -0.818 -21.113 1.00 97.81 217 ILE A N 1
ATOM 1707 C CA . ILE A 1 217 ? 20.248 -2.190 -20.667 1.00 97.81 217 ILE A CA 1
ATOM 1708 C C . ILE A 1 217 ? 21.681 -2.611 -21.016 1.00 97.81 217 ILE A C 1
ATOM 1710 O O . ILE A 1 217 ? 22.083 -2.485 -22.180 1.00 97.81 217 ILE A O 1
ATOM 1714 N N . PRO A 1 218 ? 22.463 -3.133 -20.053 1.00 95.69 218 PRO A N 1
ATOM 1715 C CA . PRO A 1 218 ? 23.764 -3.720 -20.348 1.00 95.69 218 PRO A CA 1
ATOM 1716 C C . PRO A 1 218 ? 23.648 -4.896 -21.327 1.00 95.69 218 PRO A C 1
ATOM 1718 O O . PRO A 1 218 ? 22.748 -5.727 -21.225 1.00 95.69 218 PRO A O 1
ATOM 1721 N N . ILE A 1 219 ? 24.576 -4.986 -22.278 1.00 95.19 219 ILE A N 1
ATOM 1722 C CA . ILE A 1 219 ? 24.609 -6.116 -23.211 1.00 95.19 219 ILE A CA 1
ATOM 1723 C C . ILE A 1 219 ? 25.120 -7.380 -22.509 1.00 95.19 219 ILE A C 1
ATOM 1725 O O . ILE A 1 219 ? 26.032 -7.317 -21.685 1.00 95.19 219 ILE A O 1
ATOM 1729 N N . ILE A 1 220 ? 24.574 -8.529 -22.895 1.00 95.06 220 ILE A N 1
ATOM 1730 C CA . ILE A 1 220 ? 25.062 -9.859 -22.509 1.00 95.06 220 ILE A CA 1
ATOM 1731 C C . ILE A 1 220 ? 25.643 -10.579 -23.731 1.00 95.06 220 ILE A C 1
ATOM 1733 O O . ILE A 1 220 ? 25.446 -10.146 -24.870 1.00 95.06 220 ILE A O 1
ATOM 1737 N N . THR A 1 221 ? 26.339 -11.700 -23.527 1.00 91.81 221 THR A N 1
ATOM 1738 C CA . THR A 1 221 ? 26.838 -12.526 -24.637 1.00 91.81 221 THR A CA 1
ATOM 1739 C C . THR A 1 221 ? 25.968 -13.763 -24.877 1.00 91.81 221 THR A C 1
ATOM 1741 O O . THR A 1 221 ? 25.107 -14.130 -24.078 1.00 91.81 221 THR A O 1
ATOM 1744 N N . SER A 1 222 ? 26.199 -14.450 -25.998 1.00 88.88 222 SER A N 1
ATOM 1745 C CA . SER A 1 222 ? 25.580 -15.749 -26.289 1.00 88.88 222 SER A CA 1
ATOM 1746 C C . SER A 1 222 ? 26.365 -16.935 -25.708 1.00 88.88 222 SER A C 1
ATOM 1748 O O . SER A 1 222 ? 26.118 -18.081 -26.094 1.00 88.88 222 SER A O 1
ATOM 1750 N N . ALA A 1 223 ? 27.351 -16.697 -24.836 1.00 91.06 223 ALA A N 1
ATOM 1751 C CA . ALA A 1 223 ? 28.183 -17.758 -24.290 1.00 91.06 223 ALA A CA 1
ATOM 1752 C C . ALA A 1 223 ? 27.389 -18.686 -23.351 1.00 91.06 223 ALA A C 1
ATOM 1754 O O . ALA A 1 223 ? 26.455 -18.297 -22.643 1.00 91.06 223 ALA A O 1
ATOM 1755 N N . LYS A 1 224 ? 27.770 -19.969 -23.352 1.00 86.69 224 LYS A N 1
ATOM 1756 C CA . LYS A 1 224 ? 27.026 -21.026 -22.653 1.00 86.69 224 LYS A CA 1
ATOM 1757 C C . LYS A 1 224 ? 26.916 -20.774 -21.144 1.00 86.69 224 LYS A C 1
ATOM 1759 O O . LYS A 1 224 ? 25.826 -20.941 -20.601 1.00 86.69 224 LYS A O 1
ATOM 1764 N N . TYR A 1 225 ? 27.999 -20.335 -20.506 1.00 87.69 225 TYR A N 1
ATOM 1765 C CA . TYR A 1 225 ? 28.110 -20.145 -19.052 1.00 87.69 225 TYR A CA 1
ATOM 1766 C C . TYR A 1 225 ? 28.235 -18.669 -18.653 1.00 87.69 225 TYR A C 1
ATOM 1768 O O . TYR A 1 225 ? 28.971 -18.338 -17.732 1.00 87.69 225 TYR A O 1
ATOM 1776 N N . ASP A 1 226 ? 27.550 -17.797 -19.386 1.00 89.56 226 ASP A N 1
ATOM 1777 C CA . ASP A 1 226 ? 27.479 -16.363 -19.102 1.00 89.56 226 ASP A CA 1
ATOM 1778 C C . ASP A 1 226 ? 26.089 -15.972 -18.574 1.00 89.56 226 ASP A C 1
ATOM 1780 O O . ASP A 1 226 ? 25.146 -16.777 -18.639 1.00 89.56 226 ASP A O 1
ATOM 1784 N N . TYR A 1 227 ? 25.977 -14.743 -18.067 1.00 90.25 227 TYR A N 1
ATOM 1785 C CA . TYR A 1 227 ? 24.730 -14.137 -17.614 1.00 90.25 227 TYR A CA 1
ATOM 1786 C C . TYR A 1 227 ? 23.638 -14.266 -18.680 1.00 90.25 227 TYR A C 1
ATOM 1788 O O . TYR A 1 227 ? 23.871 -14.077 -19.877 1.00 90.25 227 TYR A O 1
ATOM 1796 N N . LYS A 1 228 ? 22.426 -14.620 -18.244 1.00 92.19 228 LYS A N 1
ATOM 1797 C CA . LYS A 1 228 ? 21.278 -14.831 -19.142 1.00 92.19 228 LYS A CA 1
ATOM 1798 C C . LYS A 1 228 ? 20.403 -13.601 -19.314 1.00 92.19 228 LYS A C 1
ATOM 1800 O O . LYS A 1 228 ? 19.554 -13.597 -20.196 1.00 92.19 228 LYS A O 1
ATOM 1805 N N . GLY A 1 229 ? 20.657 -12.563 -18.536 1.00 94.88 229 GLY A N 1
ATOM 1806 C CA . GLY A 1 229 ? 20.014 -11.262 -18.584 1.00 94.88 229 GLY A CA 1
ATOM 1807 C C . GLY A 1 229 ? 20.870 -10.265 -17.818 1.00 94.88 229 GLY A C 1
ATOM 1808 O O . GLY A 1 229 ? 21.776 -10.666 -17.084 1.00 94.88 229 GLY A O 1
ATOM 1809 N N . ALA A 1 230 ? 20.607 -8.984 -18.027 1.00 95.62 230 ALA A N 1
ATOM 1810 C CA . ALA A 1 230 ? 21.186 -7.916 -17.234 1.00 95.62 230 ALA A CA 1
ATOM 1811 C C . ALA A 1 230 ? 20.070 -7.046 -16.666 1.00 95.62 230 ALA A C 1
ATOM 1813 O O . ALA A 1 230 ? 19.269 -6.493 -17.426 1.00 95.62 230 ALA A O 1
ATOM 1814 N N . ASP A 1 231 ? 20.048 -6.937 -15.343 1.00 95.19 231 ASP A N 1
ATOM 1815 C CA . ASP A 1 231 ? 19.112 -6.102 -14.601 1.00 95.19 231 ASP A CA 1
ATOM 1816 C C . ASP A 1 231 ? 19.558 -4.638 -14.608 1.00 95.19 231 ASP A C 1
ATOM 1818 O O . ASP A 1 231 ? 20.751 -4.305 -14.666 1.00 95.19 231 ASP A O 1
ATOM 1822 N N . LYS A 1 232 ? 18.581 -3.741 -14.542 1.00 97.06 232 LYS A N 1
ATOM 1823 C CA . LYS A 1 232 ? 18.787 -2.302 -14.524 1.00 97.06 232 LYS A CA 1
ATOM 1824 C C . LYS A 1 232 ? 17.717 -1.643 -13.664 1.00 97.06 232 LYS A C 1
ATOM 1826 O O . LYS A 1 232 ? 16.626 -1.332 -14.128 1.00 97.06 232 LYS A O 1
ATOM 1831 N N . ARG A 1 233 ? 18.120 -1.307 -12.439 1.00 97.44 233 ARG A N 1
ATOM 1832 C CA . ARG A 1 233 ? 17.327 -0.495 -11.520 1.00 97.44 233 ARG A CA 1
ATOM 1833 C C . ARG A 1 233 ? 17.731 0.972 -11.579 1.00 97.44 233 ARG A C 1
ATOM 1835 O O . ARG A 1 233 ? 18.897 1.299 -11.354 1.00 97.44 233 ARG A O 1
ATOM 1842 N N . ASP A 1 234 ? 16.758 1.853 -11.787 1.00 97.38 234 ASP A N 1
ATOM 1843 C CA . ASP A 1 234 ? 16.923 3.303 -11.671 1.00 97.38 234 ASP A CA 1
ATOM 1844 C C . ASP A 1 234 ? 15.922 3.897 -10.667 1.00 97.38 234 ASP A C 1
ATOM 1846 O O . ASP A 1 234 ? 14.792 3.437 -10.511 1.00 97.38 234 ASP A O 1
ATOM 1850 N N . THR A 1 235 ? 16.342 4.964 -9.984 1.00 96.50 235 THR A N 1
ATOM 1851 C CA . THR A 1 235 ? 15.463 5.841 -9.196 1.00 96.50 235 THR A CA 1
ATOM 1852 C C . THR A 1 235 ? 15.353 7.173 -9.926 1.00 96.50 235 THR A C 1
ATOM 1854 O O . THR A 1 235 ? 16.350 7.874 -10.091 1.00 96.50 235 THR A O 1
ATOM 1857 N N . ILE A 1 236 ? 14.152 7.501 -10.388 1.00 97.12 236 ILE A N 1
ATOM 1858 C CA . ILE A 1 236 ? 13.878 8.583 -11.331 1.00 97.12 236 ILE A CA 1
ATOM 1859 C C . ILE A 1 236 ? 13.038 9.642 -10.621 1.00 97.12 236 ILE A C 1
ATOM 1861 O O . ILE A 1 236 ? 11.934 9.359 -10.153 1.00 97.12 236 ILE A O 1
ATOM 1865 N N . ALA A 1 237 ? 13.543 10.872 -10.566 1.00 96.25 237 ALA A N 1
ATOM 1866 C CA . ALA A 1 237 ? 12.752 12.014 -10.128 1.00 96.25 237 ALA A CA 1
ATOM 1867 C C . ALA A 1 237 ? 11.758 12.406 -11.230 1.00 96.25 237 ALA A C 1
ATOM 1869 O O . ALA A 1 237 ? 12.137 12.575 -12.390 1.00 96.25 237 ALA A O 1
ATOM 1870 N N . VAL A 1 238 ? 10.491 12.571 -10.863 1.00 97.00 238 VAL A N 1
ATOM 1871 C CA . VAL A 1 238 ? 9.399 12.934 -11.768 1.00 97.00 238 VAL A CA 1
ATOM 1872 C C . VAL A 1 238 ? 8.761 14.223 -11.267 1.00 97.00 238 VAL A C 1
ATOM 1874 O O . VAL A 1 238 ? 8.507 14.375 -10.076 1.00 97.00 238 VAL A O 1
ATOM 1877 N N . ASN A 1 239 ? 8.492 15.162 -12.172 1.00 95.50 239 ASN A N 1
ATOM 1878 C CA . ASN A 1 239 ? 7.715 16.356 -11.855 1.00 95.50 239 ASN A CA 1
ATOM 1879 C C . ASN A 1 239 ? 6.296 16.199 -12.410 1.00 95.50 239 ASN A C 1
ATOM 1881 O O . ASN A 1 239 ? 6.099 16.212 -13.626 1.00 95.50 239 ASN A O 1
ATOM 1885 N N . LEU A 1 240 ? 5.316 16.051 -11.522 1.00 94.81 240 LEU A N 1
ATOM 1886 C CA . LEU A 1 240 ? 3.903 16.018 -11.874 1.00 94.81 240 LEU A CA 1
ATOM 1887 C C . LEU A 1 240 ? 3.391 17.449 -12.044 1.00 94.81 240 LEU A C 1
ATOM 1889 O O . LEU A 1 240 ? 3.116 18.149 -11.072 1.00 94.81 240 LEU A O 1
ATOM 1893 N N . ALA A 1 241 ? 3.244 17.880 -13.298 1.00 89.69 241 ALA A N 1
ATOM 1894 C CA . ALA A 1 241 ? 2.733 19.213 -13.632 1.00 89.69 241 ALA A CA 1
ATOM 1895 C C . ALA A 1 241 ? 1.236 19.394 -13.306 1.00 89.69 241 ALA A C 1
ATOM 1897 O O . ALA A 1 241 ? 0.758 20.521 -13.190 1.00 89.69 241 ALA A O 1
ATOM 1898 N N . ALA A 1 242 ? 0.496 18.293 -13.176 1.00 90.94 242 ALA A N 1
ATOM 1899 C CA . ALA A 1 242 ? -0.928 18.264 -12.872 1.00 90.94 242 ALA A CA 1
ATOM 1900 C C . ALA A 1 242 ? -1.233 17.187 -11.818 1.00 90.94 242 ALA A C 1
ATOM 1902 O O . ALA A 1 242 ? -0.331 16.510 -11.331 1.00 90.94 242 ALA A O 1
ATOM 1903 N N . ALA A 1 243 ? -2.512 17.046 -11.475 1.00 88.62 243 ALA A N 1
ATOM 1904 C CA . ALA A 1 243 ? -3.059 16.010 -10.603 1.00 88.62 243 ALA A CA 1
ATOM 1905 C C . ALA A 1 243 ? -3.702 14.893 -11.453 1.00 88.62 243 ALA A C 1
ATOM 1907 O O . ALA A 1 243 ? -4.928 14.871 -11.596 1.00 88.62 243 ALA A O 1
ATOM 1908 N N . PRO A 1 244 ? -2.911 14.027 -12.109 1.00 86.56 244 PRO A N 1
ATOM 1909 C CA . PRO A 1 244 ? -3.444 13.023 -13.020 1.00 86.56 244 PRO A CA 1
ATOM 1910 C C . PRO A 1 244 ? -4.356 12.034 -12.290 1.00 86.56 244 PRO A C 1
ATOM 1912 O O . PRO A 1 244 ? -4.026 11.529 -11.222 1.00 86.56 244 PRO A O 1
ATOM 1915 N N . SER A 1 245 ? -5.508 11.737 -12.886 1.00 88.06 245 SER A N 1
ATOM 1916 C CA . SER A 1 245 ? -6.331 10.585 -12.525 1.00 88.06 245 SER A CA 1
ATOM 1917 C C . SER A 1 245 ? -7.179 10.190 -13.746 1.00 88.06 245 SER A C 1
ATOM 1919 O O . SER A 1 245 ? -8.013 10.988 -14.182 1.00 88.06 245 SER A O 1
ATOM 1921 N N . PRO A 1 246 ? -6.956 9.011 -14.351 1.00 94.25 246 PRO A N 1
ATOM 1922 C CA . PRO A 1 246 ? -5.996 8.004 -13.914 1.00 94.25 246 PRO A CA 1
ATOM 1923 C C . PRO A 1 246 ? -4.538 8.415 -14.191 1.00 94.25 246 PRO A C 1
ATOM 1925 O O . PRO A 1 246 ? -4.261 9.117 -15.164 1.00 94.25 246 PRO A O 1
ATOM 1928 N N . LEU A 1 247 ? -3.624 7.942 -13.342 1.00 96.44 247 LEU A N 1
ATOM 1929 C CA . LEU A 1 247 ? -2.175 8.001 -13.544 1.00 96.44 247 LEU A CA 1
ATOM 1930 C C . LEU A 1 247 ? -1.762 6.876 -14.495 1.00 96.44 247 LEU A C 1
ATOM 1932 O O . LEU A 1 247 ? -2.154 5.724 -14.285 1.00 96.44 247 LEU A O 1
ATOM 1936 N N . ARG A 1 248 ? -0.946 7.183 -15.508 1.00 97.75 248 ARG A N 1
ATOM 1937 C CA . ARG A 1 248 ? -0.422 6.182 -16.449 1.00 97.75 248 ARG A CA 1
ATOM 1938 C C . ARG A 1 248 ? 1.093 6.082 -16.402 1.00 97.75 248 ARG A C 1
ATOM 1940 O O . ARG A 1 248 ? 1.787 7.066 -16.646 1.00 97.75 248 ARG A O 1
ATOM 1947 N N . ILE A 1 249 ? 1.597 4.871 -16.189 1.00 98.56 249 ILE A N 1
ATOM 1948 C CA . ILE A 1 249 ? 3.020 4.537 -16.312 1.00 98.56 249 ILE A CA 1
ATOM 1949 C C . ILE A 1 249 ? 3.180 3.647 -17.537 1.00 98.56 249 ILE A C 1
ATOM 1951 O O . ILE A 1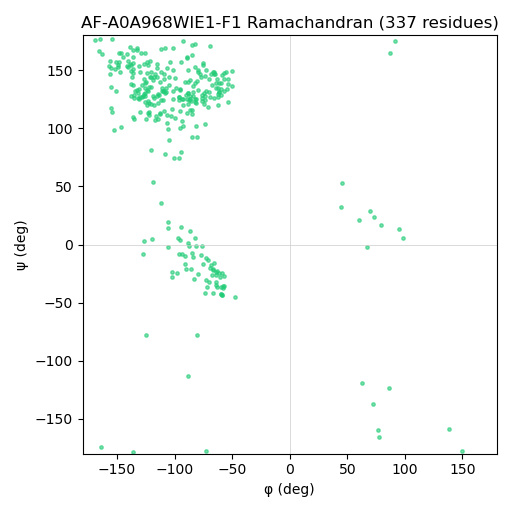 249 ? 2.509 2.626 -17.656 1.00 98.56 249 ILE A O 1
ATOM 1955 N N . LYS A 1 250 ? 4.043 4.039 -18.473 1.00 98.75 250 LYS A N 1
ATOM 1956 C CA . LYS A 1 250 ? 4.259 3.302 -19.722 1.00 98.75 250 LYS A CA 1
ATOM 1957 C C . LYS A 1 250 ? 5.729 2.968 -19.905 1.00 98.75 250 LYS A C 1
ATOM 1959 O O . LYS A 1 250 ? 6.581 3.845 -19.785 1.00 98.75 250 LYS A O 1
ATOM 1964 N N . TYR A 1 251 ? 5.988 1.728 -20.293 1.00 98.81 251 TYR A N 1
ATOM 1965 C CA . TYR A 1 251 ? 7.292 1.242 -20.723 1.00 98.81 251 TYR A CA 1
ATOM 1966 C C . TYR A 1 251 ? 7.255 0.945 -22.216 1.00 98.81 251 TYR A C 1
ATOM 1968 O O . TYR A 1 251 ? 6.345 0.271 -22.699 1.00 98.81 251 TYR A O 1
ATOM 1976 N N . GLN A 1 252 ? 8.253 1.438 -22.942 1.00 98.75 252 GLN A N 1
ATOM 1977 C CA . GLN A 1 252 ? 8.507 1.088 -24.334 1.00 98.75 252 GLN A CA 1
ATOM 1978 C C . GLN A 1 252 ? 9.920 0.521 -24.452 1.00 98.75 252 GLN A C 1
ATOM 1980 O O . GLN A 1 252 ? 10.896 1.244 -24.266 1.00 98.75 252 GLN A O 1
ATOM 1985 N N . PHE A 1 253 ? 10.035 -0.762 -24.786 1.00 98.75 253 PHE A N 1
ATOM 1986 C CA . PHE A 1 253 ? 11.320 -1.406 -25.022 1.00 98.75 253 PHE A CA 1
ATOM 1987 C C . PHE A 1 253 ? 11.782 -1.177 -26.462 1.00 98.75 253 PHE A C 1
ATOM 1989 O O . PHE A 1 253 ? 11.168 -1.641 -27.424 1.00 98.75 253 PHE A O 1
ATOM 1996 N N . ASN A 1 254 ? 12.895 -0.471 -26.613 1.00 98.50 254 ASN A N 1
ATOM 1997 C CA . ASN A 1 254 ? 13.542 -0.233 -27.891 1.00 98.50 254 ASN A CA 1
ATOM 1998 C C . ASN A 1 254 ? 14.614 -1.306 -28.103 1.00 98.50 254 ASN A C 1
ATOM 2000 O O . ASN A 1 254 ? 15.664 -1.297 -27.455 1.00 98.50 254 ASN A O 1
ATOM 2004 N N . LYS A 1 255 ? 14.310 -2.253 -28.997 1.00 97.62 255 LYS A N 1
ATOM 2005 C CA . LYS A 1 255 ? 15.152 -3.419 -29.278 1.00 97.62 255 LYS A CA 1
ATOM 2006 C C . LYS A 1 255 ? 16.476 -3.033 -29.932 1.00 97.62 255 LYS A C 1
ATOM 2008 O O . LYS A 1 255 ? 16.549 -2.114 -30.746 1.00 97.62 255 LYS A O 1
ATOM 2013 N N . GLY A 1 256 ? 17.497 -3.823 -29.629 1.00 94.94 256 GLY A N 1
ATOM 2014 C CA . GLY A 1 256 ? 18.782 -3.765 -30.304 1.00 94.94 256 GLY A CA 1
ATOM 2015 C C . GLY A 1 256 ? 18.678 -4.177 -31.772 1.00 94.94 256 GLY A C 1
ATOM 2016 O O . GLY A 1 256 ? 17.850 -5.006 -32.151 1.00 94.94 256 GLY A O 1
ATOM 2017 N N . ALA A 1 257 ? 19.533 -3.586 -32.607 1.00 92.06 257 ALA A N 1
ATOM 2018 C CA . ALA A 1 257 ? 19.477 -3.731 -34.062 1.00 92.06 257 ALA A CA 1
ATOM 2019 C C . ALA A 1 257 ? 19.791 -5.153 -34.567 1.00 92.06 257 ALA A C 1
ATOM 2021 O O . ALA A 1 257 ? 19.436 -5.493 -35.694 1.00 92.06 257 ALA A O 1
ATOM 2022 N N . ALA A 1 258 ? 20.475 -5.975 -33.765 1.00 89.75 258 ALA A N 1
ATOM 2023 C CA . ALA A 1 258 ? 20.853 -7.333 -34.140 1.00 89.75 258 ALA A CA 1
ATOM 2024 C C . ALA A 1 258 ? 20.926 -8.276 -32.930 1.00 89.75 258 ALA A C 1
ATOM 2026 O O . ALA A 1 258 ? 21.224 -7.864 -31.806 1.00 89.75 258 ALA A O 1
ATOM 2027 N N . GLY A 1 259 ? 20.727 -9.569 -33.199 1.00 91.31 259 GLY A N 1
ATOM 2028 C CA . GLY A 1 259 ? 20.778 -10.629 -32.193 1.00 91.31 259 GLY A CA 1
ATOM 2029 C C . GLY A 1 259 ? 19.520 -10.701 -31.324 1.00 91.31 259 GLY A C 1
ATOM 2030 O O . GLY A 1 259 ? 18.478 -10.137 -31.654 1.00 91.31 259 GLY A O 1
ATOM 2031 N N . ARG A 1 260 ? 19.610 -11.438 -30.211 1.00 94.44 260 ARG A N 1
ATOM 2032 C CA . ARG A 1 260 ? 18.535 -11.497 -29.214 1.00 94.44 260 ARG A CA 1
ATOM 2033 C C . ARG A 1 260 ? 18.352 -10.104 -28.609 1.00 94.44 260 ARG A C 1
ATOM 2035 O O . ARG A 1 260 ? 19.346 -9.459 -28.281 1.00 94.44 260 ARG A O 1
ATOM 2042 N N . SER A 1 261 ? 17.103 -9.660 -28.477 1.00 97.31 261 SER A N 1
ATOM 2043 C CA . SER A 1 261 ? 16.744 -8.432 -27.766 1.00 97.31 261 SER A CA 1
ATOM 2044 C C . SER A 1 261 ? 15.320 -8.545 -27.227 1.00 97.31 261 SER A C 1
ATOM 2046 O O . SER A 1 261 ? 14.341 -8.400 -27.963 1.00 97.31 261 SER A O 1
ATOM 2048 N N . ILE A 1 262 ? 15.221 -8.885 -25.944 1.00 97.88 262 ILE A N 1
ATOM 2049 C CA . ILE A 1 262 ? 13.963 -9.057 -25.211 1.00 97.88 262 ILE A CA 1
ATOM 2050 C C . ILE A 1 262 ? 14.097 -8.306 -23.892 1.00 97.88 262 ILE A C 1
ATOM 2052 O O . ILE A 1 262 ? 15.119 -8.452 -23.223 1.00 97.88 262 ILE A O 1
ATOM 2056 N N . GLY A 1 263 ? 13.088 -7.516 -23.540 1.00 98.12 263 GLY A N 1
ATOM 2057 C CA . GLY A 1 263 ? 13.002 -6.841 -22.250 1.00 98.12 263 GLY A CA 1
ATOM 2058 C C . GLY A 1 263 ? 12.007 -7.534 -21.325 1.00 98.12 263 GLY A C 1
ATOM 2059 O O . GLY A 1 263 ? 11.095 -8.214 -21.795 1.00 98.12 263 GLY A O 1
ATOM 2060 N N . PHE A 1 264 ? 12.166 -7.337 -20.025 1.00 98.31 264 PHE A N 1
ATOM 2061 C CA . PHE A 1 264 ? 11.264 -7.804 -18.983 1.00 98.31 264 PHE A CA 1
ATOM 2062 C C . PHE A 1 264 ? 11.086 -6.699 -17.941 1.00 98.31 264 PHE A C 1
ATOM 2064 O O . PHE A 1 264 ? 12.063 -6.032 -17.596 1.00 98.31 264 PHE A O 1
ATOM 2071 N N . LEU A 1 265 ? 9.860 -6.493 -17.465 1.00 98.31 265 LEU A N 1
ATOM 2072 C CA . LEU A 1 265 ? 9.611 -5.686 -16.271 1.00 98.31 265 LEU A CA 1
ATOM 2073 C C . LEU A 1 265 ? 9.744 -6.608 -15.059 1.00 98.31 265 LEU A C 1
ATOM 2075 O O . LEU A 1 265 ? 9.103 -7.651 -15.038 1.00 98.31 265 LEU A O 1
ATOM 2079 N N . ASP A 1 266 ? 10.602 -6.247 -14.108 1.00 96.75 266 ASP A N 1
ATOM 2080 C CA . ASP A 1 266 ? 10.599 -6.848 -12.771 1.00 96.75 266 ASP A CA 1
ATOM 2081 C C . ASP A 1 266 ? 9.484 -6.142 -11.995 1.00 96.75 266 ASP A C 1
ATOM 2083 O O . ASP A 1 266 ? 8.331 -6.569 -12.016 1.00 96.75 266 ASP A O 1
ATOM 2087 N N . TYR A 1 267 ? 9.776 -4.920 -11.544 1.00 96.75 267 TYR A N 1
ATOM 2088 C CA . TYR A 1 267 ? 8.830 -4.123 -10.783 1.00 96.75 267 TYR A CA 1
ATOM 2089 C C . TYR A 1 267 ? 8.936 -2.634 -11.086 1.00 96.75 267 TYR A C 1
ATOM 2091 O O . TYR A 1 267 ? 9.960 -2.107 -11.535 1.00 96.75 267 TYR A O 1
ATOM 2099 N N . PHE A 1 268 ? 7.883 -1.902 -10.740 1.00 98.12 268 PHE A N 1
ATOM 2100 C CA . PHE A 1 268 ? 8.033 -0.481 -10.463 1.00 98.12 268 PHE A CA 1
ATOM 2101 C C . PHE A 1 268 ? 7.262 -0.055 -9.226 1.00 98.12 268 PHE A C 1
ATOM 2103 O O . PHE A 1 268 ? 6.262 -0.657 -8.843 1.00 98.12 268 PHE A O 1
ATOM 2110 N N . LEU A 1 269 ? 7.719 1.039 -8.626 1.00 98.00 269 LEU A N 1
ATOM 2111 C CA . LEU A 1 269 ? 7.056 1.726 -7.532 1.00 98.00 269 LEU A CA 1
ATOM 2112 C C . LEU A 1 269 ? 7.082 3.226 -7.796 1.00 98.00 269 LEU A C 1
ATOM 2114 O O . LEU A 1 269 ? 8.139 3.806 -8.032 1.00 98.00 269 LEU A O 1
ATOM 2118 N N . PHE A 1 270 ? 5.925 3.868 -7.712 1.00 97.62 270 PHE A N 1
ATOM 2119 C CA . PHE A 1 270 ? 5.770 5.301 -7.897 1.00 97.62 270 PHE A CA 1
ATOM 2120 C C . PHE A 1 270 ? 5.293 5.947 -6.597 1.00 97.62 270 PHE A C 1
ATOM 2122 O O . PHE A 1 270 ? 4.167 5.707 -6.179 1.00 97.62 270 PHE A O 1
ATOM 2129 N N . SER A 1 271 ? 6.156 6.738 -5.953 1.00 96.94 271 SER A N 1
ATOM 2130 C CA . SER A 1 271 ? 5.852 7.520 -4.743 1.00 96.94 271 SER A CA 1
ATOM 2131 C C . SER A 1 271 ? 5.461 8.951 -5.111 1.00 96.94 271 SER A C 1
ATOM 2133 O O . SER A 1 271 ? 6.146 9.587 -5.913 1.00 96.94 271 SER A O 1
ATOM 2135 N N . PHE A 1 272 ? 4.391 9.471 -4.518 1.00 95.88 272 PHE A N 1
ATOM 2136 C CA . PHE A 1 272 ? 3.829 10.794 -4.807 1.00 95.88 272 PHE A CA 1
ATOM 2137 C C . PHE A 1 272 ? 3.060 11.325 -3.589 1.00 95.88 272 PHE A C 1
ATOM 2139 O O . PHE A 1 272 ? 2.936 10.645 -2.573 1.00 95.88 272 PHE A O 1
ATOM 2146 N N . ARG A 1 273 ? 2.540 12.555 -3.670 1.00 96.25 273 ARG A N 1
ATOM 2147 C CA . ARG A 1 273 ? 1.701 13.133 -2.609 1.00 96.25 273 ARG A CA 1
ATOM 2148 C C . ARG A 1 273 ? 0.234 13.155 -3.009 1.00 96.25 273 ARG A C 1
ATOM 2150 O O . ARG A 1 273 ? -0.097 13.434 -4.164 1.00 96.25 273 ARG A O 1
ATOM 2157 N N . ARG A 1 274 ? -0.645 12.933 -2.033 1.00 96.38 274 ARG A N 1
ATOM 2158 C CA . ARG A 1 274 ? -2.100 13.064 -2.184 1.00 96.38 274 ARG A CA 1
ATOM 2159 C C . ARG A 1 274 ? -2.694 13.981 -1.130 1.00 96.38 274 ARG A C 1
ATOM 2161 O O . ARG A 1 274 ? -2.142 14.128 -0.042 1.00 96.38 274 ARG A O 1
ATOM 2168 N N . THR A 1 275 ? -3.842 14.578 -1.436 1.00 97.75 275 THR A N 1
ATOM 2169 C CA . THR A 1 275 ? -4.706 15.210 -0.436 1.00 97.75 275 THR A CA 1
ATOM 2170 C C . THR A 1 275 ? -5.095 14.184 0.623 1.00 97.75 275 THR A C 1
ATOM 2172 O O . THR A 1 275 ? -5.502 13.077 0.300 1.00 97.75 275 THR A O 1
ATOM 2175 N N . LEU A 1 276 ? -4.978 14.543 1.897 1.00 98.38 276 LEU A N 1
ATOM 2176 C CA . LEU A 1 276 ? -5.349 13.678 3.006 1.00 98.38 276 LEU A CA 1
ATOM 2177 C C . LEU A 1 276 ? -6.874 13.589 3.105 1.00 98.38 276 LEU A C 1
ATOM 2179 O O . LEU A 1 276 ? -7.548 14.511 3.566 1.00 98.38 276 LEU A O 1
ATOM 2183 N N . ALA A 1 277 ? -7.409 12.468 2.643 1.00 98.06 277 ALA A N 1
ATOM 2184 C CA . ALA A 1 277 ? -8.834 12.194 2.605 1.00 98.06 277 ALA A CA 1
ATOM 2185 C C . ALA A 1 277 ? -9.111 10.697 2.777 1.00 98.06 277 ALA A C 1
ATOM 2187 O O . ALA A 1 277 ? -8.219 9.858 2.624 1.00 98.06 277 ALA A O 1
ATOM 2188 N N . LEU A 1 278 ? -10.363 10.367 3.077 1.00 97.44 278 LEU A N 1
ATOM 2189 C CA . LEU A 1 278 ? -10.853 8.997 3.031 1.00 97.44 278 LEU A CA 1
ATOM 2190 C C . LEU A 1 278 ? -11.080 8.571 1.570 1.00 97.44 278 LEU A C 1
ATOM 2192 O O . LEU A 1 278 ? -11.826 9.219 0.834 1.00 97.44 278 LEU A O 1
ATOM 2196 N N . TYR A 1 279 ? -10.433 7.485 1.151 1.00 95.38 279 TYR A N 1
ATOM 2197 C CA . TYR A 1 279 ? -10.569 6.897 -0.179 1.00 95.38 279 TYR A CA 1
ATOM 2198 C C . TYR A 1 279 ? -11.148 5.486 -0.055 1.00 95.38 279 TYR A C 1
ATOM 2200 O O . TYR A 1 279 ? -10.459 4.562 0.362 1.00 95.38 279 TYR A O 1
ATOM 2208 N N . GLY A 1 280 ? -12.417 5.312 -0.430 1.00 93.50 280 GLY A N 1
ATOM 2209 C CA . GLY A 1 280 ? -13.138 4.064 -0.162 1.00 93.50 280 GLY A CA 1
ATOM 2210 C C . GLY A 1 280 ? -13.474 3.937 1.325 1.00 93.50 280 GLY A C 1
ATOM 2211 O O . GLY A 1 280 ? -13.876 4.919 1.943 1.00 93.50 280 GLY A O 1
ATOM 2212 N N . ASP A 1 281 ? -13.299 2.743 1.890 1.00 93.44 281 ASP A N 1
ATOM 2213 C CA . ASP A 1 281 ? -13.664 2.460 3.287 1.00 93.44 281 ASP A CA 1
ATOM 2214 C C . ASP A 1 281 ? -12.555 2.817 4.290 1.00 93.44 281 ASP A C 1
ATOM 2216 O O . ASP A 1 281 ? -12.818 2.988 5.479 1.00 93.44 281 ASP A O 1
ATOM 2220 N N . GLN A 1 282 ? -11.303 2.915 3.829 1.00 96.19 282 GLN A N 1
ATOM 2221 C CA . GLN A 1 282 ? -10.141 3.205 4.668 1.00 96.19 282 GLN A CA 1
ATOM 2222 C C . GLN A 1 282 ? -8.995 3.822 3.858 1.00 96.19 282 GLN A C 1
ATOM 2224 O O . GLN A 1 282 ? -8.770 3.451 2.710 1.00 96.19 282 GLN A O 1
ATOM 2229 N N . THR A 1 283 ? -8.230 4.717 4.489 1.00 97.19 283 THR A N 1
ATOM 2230 C CA . THR A 1 283 ? -6.980 5.271 3.946 1.00 97.19 283 THR A CA 1
ATOM 2231 C C . THR A 1 283 ? -5.854 5.013 4.939 1.00 97.19 283 THR A C 1
ATOM 2233 O O . THR A 1 283 ? -5.901 5.512 6.063 1.00 97.19 283 THR A O 1
ATOM 2236 N N . ILE A 1 284 ? -4.823 4.285 4.513 1.00 96.19 284 ILE A N 1
ATOM 2237 C CA . ILE A 1 284 ? -3.547 4.200 5.231 1.00 96.19 284 ILE A CA 1
ATOM 2238 C C . ILE A 1 284 ? -2.675 5.353 4.734 1.00 96.19 284 ILE A C 1
ATOM 2240 O O . ILE A 1 284 ? -2.566 5.566 3.529 1.00 96.19 284 ILE A O 1
ATOM 2244 N N . PHE A 1 285 ? -2.081 6.123 5.644 1.00 95.94 285 PHE A N 1
ATOM 2245 C CA . PHE A 1 285 ? -1.281 7.287 5.272 1.00 95.94 285 PHE A CA 1
ATOM 2246 C C . PHE A 1 285 ? -0.034 7.441 6.140 1.00 95.94 285 PHE A C 1
ATOM 2248 O O . PHE A 1 285 ? 0.002 7.049 7.305 1.00 95.94 285 PHE A O 1
ATOM 2255 N N . SER A 1 286 ? 0.999 8.063 5.577 1.00 94.81 286 SER A N 1
ATOM 2256 C CA . SER A 1 286 ? 2.178 8.544 6.302 1.00 94.81 286 SER A CA 1
ATOM 2257 C C . SER A 1 286 ? 2.530 9.945 5.810 1.00 94.81 286 SER A C 1
ATOM 2259 O O . SER A 1 286 ? 2.226 10.296 4.677 1.00 94.81 286 SER A O 1
ATOM 2261 N N . SER A 1 287 ? 3.134 10.781 6.655 1.00 94.62 287 SER A N 1
ATOM 2262 C CA . SER A 1 287 ? 3.453 12.165 6.280 1.00 94.62 287 SER A CA 1
ATOM 2263 C C . SER A 1 287 ? 4.865 12.540 6.703 1.00 94.62 287 SER A C 1
ATOM 2265 O O . SER A 1 287 ? 5.121 12.767 7.884 1.00 94.62 287 SER A O 1
ATOM 2267 N N . ILE A 1 288 ? 5.779 12.665 5.742 1.00 93.94 288 ILE A N 1
ATOM 2268 C CA . ILE A 1 288 ? 7.129 13.205 5.965 1.00 93.94 288 ILE A CA 1
ATOM 2269 C C . ILE A 1 288 ? 7.040 14.664 6.417 1.00 93.94 288 ILE A C 1
ATOM 2271 O O . ILE A 1 288 ? 7.803 15.092 7.282 1.00 93.94 288 ILE A O 1
ATOM 2275 N N . GLU A 1 289 ? 6.081 15.421 5.876 1.00 92.75 289 GLU A N 1
ATOM 2276 C CA . GLU A 1 289 ? 5.834 16.814 6.265 1.00 92.75 289 GLU A CA 1
ATOM 2277 C C . GLU A 1 289 ? 5.530 16.941 7.762 1.00 92.75 289 GLU A C 1
ATOM 2279 O O . GLU A 1 289 ? 6.016 17.863 8.415 1.00 92.75 289 GLU A O 1
ATOM 2284 N N . SER A 1 290 ? 4.809 15.973 8.338 1.00 94.00 290 SER A N 1
ATOM 2285 C CA . SER A 1 290 ? 4.500 15.977 9.769 1.00 94.00 290 SER A CA 1
ATOM 2286 C C . SER A 1 290 ? 5.735 15.908 10.675 1.00 94.00 290 SER A C 1
ATOM 2288 O O . SER A 1 290 ? 5.696 16.406 11.801 1.00 94.00 290 SER A O 1
ATOM 2290 N N . LEU A 1 291 ? 6.852 15.365 10.175 1.00 92.75 291 LEU A N 1
ATOM 2291 C CA . LEU A 1 291 ? 8.115 15.263 10.911 1.00 92.75 291 LEU A CA 1
ATOM 2292 C C . LEU A 1 291 ? 8.828 16.614 11.059 1.00 92.75 291 LEU A C 1
ATOM 2294 O O . LEU A 1 291 ? 9.785 16.714 11.825 1.00 92.75 291 LEU A O 1
ATOM 2298 N N . GLN A 1 292 ? 8.382 17.641 10.329 1.00 91.19 292 GLN A N 1
ATOM 2299 C CA . GLN A 1 292 ? 8.921 19.001 10.408 1.00 91.19 292 GLN A CA 1
ATOM 2300 C C . GLN A 1 292 ? 8.291 19.825 11.541 1.00 91.19 292 GLN A C 1
ATOM 2302 O O . GLN A 1 292 ? 8.748 20.932 11.819 1.00 91.19 292 GLN A O 1
ATOM 2307 N N . ASN A 1 293 ? 7.261 19.299 12.213 1.00 92.44 293 ASN A N 1
ATOM 2308 C CA . ASN A 1 293 ? 6.582 19.978 13.311 1.00 92.44 293 ASN A CA 1
ATOM 2309 C C . ASN A 1 293 ? 6.768 19.209 14.625 1.00 92.44 293 ASN A C 1
ATOM 2311 O O . ASN A 1 293 ? 6.712 17.983 14.651 1.00 92.44 293 ASN A O 1
ATOM 2315 N N . ALA A 1 294 ? 6.902 19.927 15.745 1.00 93.00 294 ALA A N 1
ATOM 2316 C CA . ALA A 1 294 ? 6.894 19.307 17.076 1.00 93.00 294 ALA A CA 1
ATOM 2317 C C . ALA A 1 294 ? 5.540 18.642 17.400 1.00 93.00 294 ALA A C 1
ATOM 2319 O O . ALA A 1 294 ? 5.493 17.590 18.034 1.00 93.00 294 ALA A O 1
ATOM 2320 N N . THR A 1 295 ? 4.457 19.257 16.920 1.00 95.38 295 THR A N 1
ATOM 2321 C CA . THR A 1 295 ? 3.095 18.718 16.898 1.00 95.38 295 THR A CA 1
ATOM 2322 C C . THR A 1 295 ? 2.525 18.988 15.511 1.00 95.38 295 THR A C 1
ATOM 2324 O O . THR A 1 295 ? 2.609 20.120 15.024 1.00 95.38 295 THR A O 1
ATOM 2327 N N . SER A 1 296 ? 1.925 17.980 14.888 1.00 96.94 296 SER A N 1
ATOM 2328 C CA . SER A 1 296 ? 1.244 18.110 13.598 1.00 96.94 296 SER A CA 1
ATOM 2329 C C . SER A 1 296 ? -0.255 17.963 13.791 1.00 96.94 296 SER A C 1
ATOM 2331 O O . SER A 1 296 ? -0.694 17.026 14.452 1.00 96.94 296 SER A O 1
ATOM 2333 N N . LYS A 1 297 ? -1.030 18.885 13.214 1.00 97.12 297 LYS A N 1
ATOM 2334 C CA . LYS A 1 297 ? -2.491 18.835 13.185 1.00 97.12 297 LYS A CA 1
ATOM 2335 C C . LYS A 1 297 ? -2.941 18.309 11.832 1.00 97.12 297 LYS A C 1
ATOM 2337 O O . LYS A 1 297 ? -2.838 19.009 10.830 1.00 97.12 297 LYS A O 1
ATOM 2342 N N . PHE A 1 298 ? -3.456 17.093 11.803 1.00 98.00 298 PHE A N 1
ATOM 2343 C CA . PHE A 1 298 ? -3.952 16.454 10.593 1.00 98.00 298 PHE A CA 1
ATOM 2344 C C . PHE A 1 298 ? -5.411 16.827 10.352 1.00 98.00 298 PHE A C 1
ATOM 2346 O O . PHE A 1 298 ? -6.211 16.901 11.288 1.00 98.00 298 PHE A O 1
ATOM 2353 N N . GLN A 1 299 ? -5.763 17.033 9.085 1.00 97.94 299 GLN A N 1
ATOM 2354 C CA . GLN A 1 299 ? -7.143 17.192 8.642 1.00 97.94 299 GLN A CA 1
ATOM 2355 C C . GLN A 1 299 ? -7.437 16.174 7.541 1.00 97.94 299 GLN A C 1
ATOM 2357 O O . GLN A 1 299 ? -6.957 16.318 6.419 1.00 97.94 299 GLN A O 1
ATOM 2362 N N . VAL A 1 300 ? -8.237 15.161 7.871 1.00 98.38 300 VAL A N 1
ATOM 2363 C CA . VAL A 1 300 ? -8.681 14.119 6.940 1.00 98.38 300 VAL A CA 1
ATOM 2364 C C . VAL A 1 300 ? -10.041 14.508 6.379 1.00 98.38 300 VAL A C 1
ATOM 2366 O O . VAL A 1 300 ? -11.017 14.597 7.123 1.00 98.38 300 VAL A O 1
ATOM 2369 N N . ALA A 1 301 ? -10.104 14.760 5.075 1.00 98.31 301 ALA A N 1
ATOM 2370 C CA . ALA A 1 301 ? -11.335 15.137 4.387 1.00 98.31 301 ALA A CA 1
ATOM 2371 C C . ALA A 1 301 ? -12.184 13.925 3.960 1.00 98.31 301 ALA A C 1
ATOM 2373 O O . ALA A 1 301 ? -11.695 12.802 3.861 1.00 98.31 301 ALA A O 1
ATOM 2374 N N . GLY A 1 302 ? -13.459 14.170 3.647 1.00 97.00 302 GLY A N 1
ATOM 2375 C CA . GLY A 1 302 ? -14.359 13.170 3.060 1.00 97.00 302 GLY A CA 1
ATOM 2376 C C . GLY A 1 302 ? -14.815 12.079 4.031 1.00 97.00 302 GLY A C 1
ATOM 2377 O O . GLY A 1 302 ? -15.164 10.990 3.592 1.00 97.00 3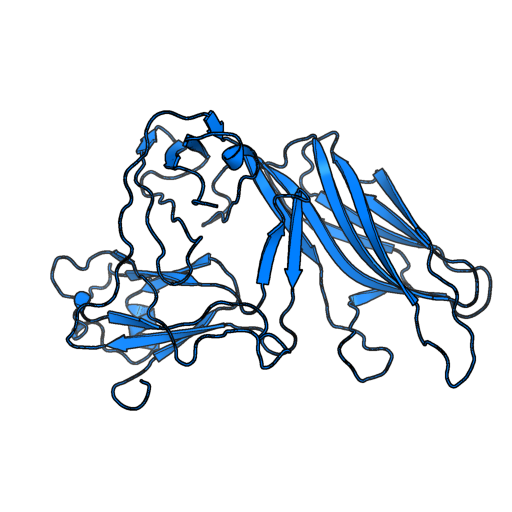02 GLY A O 1
ATOM 2378 N N . VAL A 1 303 ? -14.796 12.357 5.335 1.00 97.56 303 VAL A N 1
ATOM 2379 C CA . VAL A 1 303 ? -15.182 11.398 6.378 1.00 97.56 303 VAL A CA 1
ATOM 2380 C C . VAL A 1 303 ? -16.648 11.539 6.804 1.00 97.56 303 VAL A C 1
ATOM 2382 O O . VAL A 1 303 ? -17.242 12.614 6.692 1.00 97.56 303 VAL A O 1
ATOM 2385 N N . SER A 1 304 ? -17.210 10.463 7.353 1.00 95.62 304 SER A N 1
ATOM 2386 C CA . SER A 1 304 ? -18.474 10.454 8.097 1.00 95.62 304 SER A CA 1
ATOM 2387 C C . SER A 1 304 ? -18.270 10.811 9.579 1.00 95.62 304 SER A C 1
ATOM 2389 O O . SER A 1 304 ? -17.146 10.921 10.071 1.00 95.62 304 SER A O 1
ATOM 2391 N N . SER A 1 305 ? -19.368 11.001 10.319 1.00 93.44 305 SER A N 1
ATOM 2392 C CA . SER A 1 305 ? -19.336 11.379 11.742 1.00 93.44 305 SER A CA 1
ATOM 2393 C C . SER A 1 305 ? -18.764 10.305 12.672 1.00 93.44 305 SER A C 1
ATOM 2395 O O . SER A 1 305 ? -18.350 10.621 13.782 1.00 93.44 305 SER A O 1
ATOM 2397 N N . ASP A 1 306 ? -18.772 9.046 12.240 1.00 91.62 306 ASP A N 1
ATOM 2398 C CA . ASP A 1 306 ? -18.271 7.873 12.963 1.00 91.62 306 ASP A CA 1
ATOM 2399 C C . ASP A 1 306 ? -16.831 7.492 12.584 1.00 91.62 306 ASP A C 1
ATOM 2401 O O . ASP A 1 306 ? -16.299 6.506 13.096 1.00 91.62 306 ASP A O 1
ATOM 2405 N N . ALA A 1 307 ? -16.178 8.281 11.725 1.00 95.31 307 ALA A N 1
ATOM 2406 C CA . ALA A 1 307 ? -14.811 8.025 11.308 1.00 95.31 307 ALA A CA 1
ATOM 2407 C C . ALA A 1 307 ? -13.834 7.984 12.491 1.00 95.31 307 ALA A C 1
ATOM 2409 O O . ALA A 1 307 ? -13.950 8.710 13.485 1.00 95.31 307 ALA A O 1
ATOM 2410 N N . MET A 1 308 ? -12.826 7.128 12.353 1.00 95.94 308 MET A N 1
ATOM 2411 C CA . MET A 1 308 ? -11.769 6.943 13.336 1.00 95.94 308 MET A CA 1
ATOM 2412 C C . MET A 1 308 ? -10.413 7.014 12.648 1.00 95.94 308 MET A C 1
ATOM 2414 O O . MET A 1 308 ? -10.266 6.589 11.505 1.00 95.94 308 MET A O 1
ATOM 2418 N N . VAL A 1 309 ? -9.414 7.507 13.375 1.00 97.69 309 VAL A N 1
ATOM 2419 C CA . VAL A 1 309 ? -8.012 7.437 12.964 1.00 97.69 309 VAL A CA 1
ATOM 2420 C C . VAL A 1 309 ? -7.268 6.566 13.959 1.00 97.69 309 VAL A C 1
ATOM 2422 O O . VAL A 1 309 ? -7.367 6.780 15.171 1.00 97.69 309 VAL A O 1
ATOM 2425 N N . TRP A 1 310 ? -6.546 5.574 13.450 1.00 98.00 310 TRP A N 1
ATOM 2426 C CA . TRP A 1 310 ? -5.706 4.690 14.246 1.00 98.00 310 TRP A CA 1
ATOM 2427 C C . TRP A 1 310 ? -4.234 4.953 13.937 1.00 98.00 310 TRP A C 1
ATOM 2429 O O . TRP A 1 310 ? -3.846 5.073 12.778 1.00 98.00 310 TRP A O 1
ATOM 2439 N N . ASP A 1 311 ? -3.426 5.044 14.985 1.00 96.62 311 ASP A N 1
ATOM 2440 C CA . ASP A 1 311 ? -1.976 4.981 14.897 1.00 96.62 311 ASP A CA 1
ATOM 2441 C C . ASP A 1 311 ? -1.552 3.515 14.905 1.00 96.62 311 ASP A C 1
ATOM 2443 O O . ASP A 1 311 ? -1.725 2.801 15.896 1.00 96.62 311 ASP A O 1
ATOM 2447 N N . ILE A 1 312 ? -1.034 3.094 13.758 1.00 95.56 312 ILE A N 1
ATOM 2448 C CA . ILE A 1 312 ? -0.631 1.725 13.440 1.00 95.56 312 ILE A CA 1
ATOM 2449 C C . ILE A 1 312 ? 0.897 1.558 13.433 1.00 95.56 312 ILE A C 1
ATOM 2451 O O . ILE A 1 312 ? 1.398 0.568 12.905 1.00 95.56 312 ILE A O 1
ATOM 2455 N N . THR A 1 313 ? 1.643 2.527 13.981 1.00 93.06 313 THR A N 1
ATOM 2456 C CA . THR A 1 313 ? 3.119 2.513 13.994 1.00 93.06 313 THR A CA 1
ATOM 2457 C C . THR A 1 313 ? 3.673 1.292 14.732 1.00 93.06 313 THR A C 1
ATOM 2459 O O . THR A 1 313 ? 4.676 0.719 14.316 1.00 93.06 313 THR A O 1
ATOM 2462 N N . ASP A 1 314 ? 3.006 0.877 15.811 1.00 94.31 314 ASP A N 1
ATOM 2463 C CA . ASP A 1 314 ? 3.267 -0.376 16.518 1.00 94.31 314 ASP A CA 1
ATOM 2464 C C . ASP A 1 314 ? 2.138 -1.365 16.201 1.00 94.31 314 ASP A C 1
ATOM 2466 O O . ASP A 1 314 ? 0.997 -1.180 16.631 1.00 94.31 314 ASP A O 1
ATOM 2470 N N . HIS A 1 315 ? 2.463 -2.423 15.450 1.00 94.38 315 HIS A N 1
ATOM 2471 C CA . HIS A 1 315 ? 1.491 -3.424 15.007 1.00 94.38 315 HIS A CA 1
ATOM 2472 C C . HIS A 1 315 ? 0.764 -4.107 16.173 1.00 94.38 315 HIS A C 1
ATOM 2474 O O . HIS A 1 315 ? -0.427 -4.411 16.080 1.00 94.38 315 HIS A O 1
ATOM 2480 N N . TYR A 1 316 ? 1.461 -4.333 17.285 1.00 96.62 316 TYR A N 1
ATOM 2481 C CA . TYR A 1 316 ? 0.895 -5.016 18.441 1.00 96.62 316 TYR A CA 1
ATOM 2482 C C . TYR A 1 316 ? 0.092 -4.051 19.316 1.00 96.62 316 TYR A C 1
ATOM 2484 O O . TYR A 1 316 ? -0.852 -4.478 19.986 1.00 96.62 316 TYR A O 1
ATOM 2492 N N . ASN A 1 317 ? 0.458 -2.765 19.336 1.00 97.12 317 ASN A N 1
ATOM 2493 C CA . ASN A 1 317 ? -0.108 -1.728 20.207 1.00 97.12 317 ASN A CA 1
ATOM 2494 C C . ASN A 1 317 ? -0.772 -0.589 19.417 1.00 97.12 317 ASN A C 1
ATOM 2496 O O . ASN A 1 317 ? -0.477 0.587 19.637 1.00 97.12 317 ASN A O 1
ATOM 2500 N N . VAL A 1 318 ? -1.698 -0.939 18.522 1.00 98.00 318 VAL A N 1
ATOM 2501 C CA . VAL A 1 318 ? -2.499 0.043 17.782 1.00 98.00 318 VAL A CA 1
ATOM 2502 C C . VAL A 1 318 ? -3.302 0.916 18.744 1.00 98.00 318 VAL A C 1
ATOM 2504 O O . VAL A 1 318 ? -3.962 0.418 19.660 1.00 98.00 318 VAL A O 1
ATOM 2507 N N . ASN A 1 319 ? -3.279 2.224 18.499 1.00 97.81 319 ASN A N 1
ATOM 2508 C CA . ASN A 1 319 ? -3.985 3.216 19.303 1.00 97.81 319 ASN A CA 1
ATOM 2509 C C . ASN A 1 319 ? -4.992 3.989 18.458 1.00 97.81 319 ASN A C 1
ATOM 2511 O O . ASN A 1 319 ? -4.722 4.333 17.313 1.00 97.81 319 ASN A O 1
ATOM 2515 N N . ARG A 1 320 ? -6.137 4.350 19.031 1.00 97.75 320 ARG A N 1
ATOM 2516 C CA . ARG A 1 320 ? -7.094 5.270 18.414 1.00 97.75 320 ARG A CA 1
ATOM 2517 C C . ARG A 1 320 ? -6.732 6.705 18.782 1.00 97.75 320 ARG A C 1
ATOM 2519 O O . ARG A 1 320 ? -6.688 7.048 19.960 1.00 97.75 320 ARG A O 1
ATOM 2526 N N . GLN A 1 321 ? -6.542 7.557 17.784 1.00 97.50 321 GLN A N 1
ATOM 2527 C CA . GLN A 1 321 ? -6.314 8.984 17.995 1.00 97.50 321 GLN A CA 1
ATOM 2528 C C . GLN A 1 321 ? -7.635 9.679 18.337 1.00 97.50 321 GLN A C 1
ATOM 2530 O O . GLN A 1 321 ? -8.627 9.558 17.609 1.00 97.50 321 GLN A O 1
ATOM 2535 N N . GLN A 1 322 ? -7.660 10.402 19.457 1.00 97.19 322 GLN A N 1
ATOM 2536 C CA . GLN A 1 322 ? -8.768 11.290 19.779 1.00 97.19 322 GLN A CA 1
ATOM 2537 C C . GLN A 1 322 ? -8.779 12.463 18.793 1.00 97.19 322 GLN A C 1
ATOM 2539 O O . GLN A 1 322 ? -7.744 13.041 18.473 1.00 97.19 322 GLN A O 1
ATOM 2544 N N . GLY A 1 323 ? -9.968 12.822 18.322 1.00 95.81 323 GLY A N 1
ATOM 2545 C CA . GLY A 1 323 ? -10.162 13.911 17.377 1.00 95.81 323 GLY A CA 1
ATOM 2546 C C . GLY A 1 323 ? -11.618 14.346 17.327 1.00 95.81 323 GLY A C 1
ATOM 2547 O O . GLY A 1 323 ? -12.454 13.872 18.100 1.00 95.81 323 GLY A O 1
ATOM 2548 N N . SER A 1 324 ? -11.922 15.258 16.412 1.00 95.06 324 SER A N 1
ATOM 2549 C CA . SER A 1 324 ? -13.281 15.752 16.193 1.00 95.06 324 SER A CA 1
ATOM 2550 C C . SER A 1 324 ? -13.602 15.865 14.711 1.00 95.06 324 SER A C 1
ATOM 2552 O O . SER A 1 324 ? -12.744 16.225 13.901 1.00 95.06 324 SER A O 1
ATOM 2554 N N . VAL A 1 325 ? -14.856 15.566 14.370 1.00 96.50 325 VAL A N 1
ATOM 2555 C CA . VAL A 1 325 ? -15.401 15.767 13.028 1.00 96.50 325 VAL A CA 1
ATOM 2556 C C . VAL A 1 325 ? -16.137 17.102 12.988 1.00 96.50 325 VAL A C 1
ATOM 2558 O O . VAL A 1 325 ? -17.052 17.335 13.777 1.00 96.50 325 VAL A O 1
ATOM 2561 N N . ALA A 1 326 ? -15.754 17.969 12.055 1.00 95.06 326 ALA A N 1
ATOM 2562 C CA . ALA A 1 326 ? -16.462 19.206 11.741 1.00 95.06 326 ALA A CA 1
ATOM 2563 C C . ALA A 1 326 ? -16.837 19.206 10.253 1.00 95.06 326 ALA A C 1
ATOM 2565 O O . ALA A 1 326 ? -15.967 19.238 9.379 1.00 95.06 326 ALA A O 1
ATOM 2566 N N . GLY A 1 327 ? -18.138 19.139 9.953 1.00 94.19 327 GLY A N 1
ATOM 2567 C CA . GLY A 1 327 ? -18.607 18.881 8.590 1.00 94.19 327 GLY A CA 1
ATOM 2568 C C . GLY A 1 327 ? -18.137 17.503 8.116 1.00 94.19 327 GLY A C 1
ATOM 2569 O O . GLY A 1 327 ? -18.462 16.502 8.741 1.00 94.19 327 GLY A O 1
ATOM 2570 N N . SER A 1 328 ? -17.348 17.463 7.042 1.00 95.81 328 SER A N 1
ATOM 2571 C CA . SER A 1 328 ? -16.755 16.240 6.476 1.00 95.81 328 SER A CA 1
ATOM 2572 C C . SER A 1 328 ? -15.252 16.103 6.756 1.00 95.81 328 SER A C 1
ATOM 2574 O O . SER A 1 328 ? -14.554 15.419 6.007 1.00 95.81 328 SER A O 1
ATOM 2576 N N . ASN A 1 329 ? -14.726 16.812 7.761 1.00 97.56 3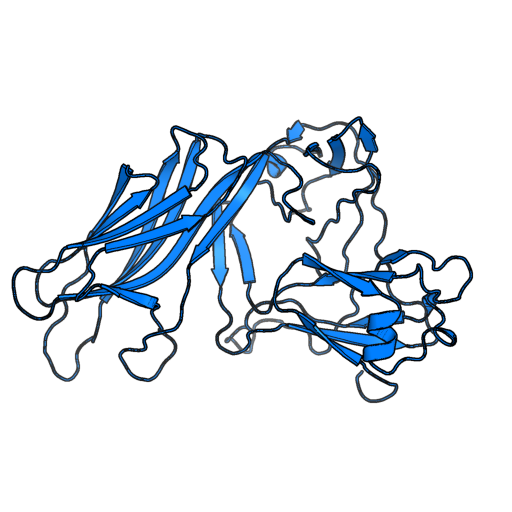29 ASN A N 1
ATOM 2577 C CA . ASN A 1 329 ? -13.302 16.818 8.095 1.00 97.56 329 ASN A CA 1
ATOM 2578 C C . ASN A 1 329 ? -13.075 16.267 9.505 1.00 97.56 329 ASN A C 1
ATOM 2580 O O . ASN A 1 329 ? -13.553 16.859 10.473 1.00 97.56 329 ASN A O 1
ATOM 2584 N N . PHE A 1 330 ? -12.306 15.184 9.627 1.00 97.94 330 PHE A N 1
ATOM 2585 C CA . PHE A 1 330 ? -11.790 14.695 10.906 1.00 97.94 330 PHE A CA 1
ATOM 2586 C C . PHE A 1 330 ? -10.475 15.412 11.213 1.00 97.94 330 PHE A C 1
ATOM 2588 O O . PHE A 1 330 ? -9.567 15.424 10.381 1.00 97.94 330 PHE A O 1
ATOM 2595 N N . THR A 1 331 ? -10.354 15.996 12.403 1.00 97.62 331 THR A N 1
ATOM 2596 C CA . THR A 1 331 ? -9.119 16.645 12.857 1.00 97.62 331 THR A CA 1
ATOM 2597 C C . THR A 1 331 ? -8.594 16.013 14.134 1.00 97.62 331 THR A C 1
ATOM 2599 O O . THR A 1 331 ? -9.360 15.760 15.063 1.00 97.62 331 THR A O 1
ATOM 2602 N N . PHE A 1 332 ? -7.286 15.779 14.166 1.00 97.50 332 PHE A N 1
ATOM 2603 C CA . PHE A 1 332 ? -6.542 15.309 15.333 1.00 97.50 332 PHE A CA 1
ATOM 2604 C C . PHE A 1 332 ? -5.107 15.825 15.257 1.00 97.50 332 PHE A C 1
ATOM 2606 O O . PHE A 1 332 ? -4.611 16.113 14.163 1.00 97.50 332 PHE A O 1
ATOM 2613 N N . SER A 1 333 ? -4.427 15.902 16.395 1.00 96.75 333 SER A N 1
ATOM 2614 C CA . SER A 1 333 ? -3.016 16.253 16.442 1.00 96.75 333 SER A CA 1
ATOM 2615 C C . SER A 1 333 ? -2.202 15.218 17.194 1.00 96.75 333 SER A C 1
ATOM 2617 O O . SER A 1 333 ? -2.595 14.751 18.262 1.00 96.75 333 SER A O 1
ATOM 2619 N N . ASN A 1 334 ? -1.022 14.911 16.664 1.00 93.75 334 ASN A N 1
ATOM 2620 C CA . ASN A 1 334 ? -0.064 14.010 17.291 1.00 93.75 334 ASN A CA 1
ATOM 2621 C C . ASN A 1 334 ? 1.348 14.618 17.290 1.00 93.75 334 ASN A C 1
ATOM 2623 O O . ASN A 1 334 ? 1.621 15.647 16.662 1.00 93.75 334 ASN A O 1
ATOM 2627 N N . ARG A 1 335 ? 2.248 13.977 18.036 1.00 89.94 335 ARG A N 1
ATOM 2628 C CA . ARG A 1 335 ? 3.683 14.268 18.000 1.00 89.94 335 ARG A CA 1
ATOM 2629 C C . ARG A 1 335 ? 4.388 13.212 17.153 1.00 89.94 335 ARG A C 1
ATOM 2631 O O . ARG A 1 335 ? 3.935 12.066 17.151 1.00 89.94 335 ARG A O 1
ATOM 2638 N N . PRO A 1 336 ? 5.499 13.559 16.485 1.00 83.06 336 PRO A N 1
ATOM 2639 C CA . PRO A 1 336 ? 6.349 12.562 15.853 1.00 83.06 336 PRO A CA 1
ATOM 2640 C C . PRO A 1 336 ? 6.796 11.498 16.872 1.00 83.06 336 PRO A C 1
ATOM 2642 O O . PRO A 1 336 ? 7.000 11.840 18.044 1.00 83.06 336 PRO A O 1
ATOM 2645 N N . PRO A 1 337 ? 7.001 10.239 16.448 1.00 76.00 337 PRO A N 1
ATOM 2646 C CA . PRO A 1 337 ? 7.630 9.229 17.290 1.00 76.00 337 PRO A CA 1
ATOM 2647 C C . PRO A 1 337 ? 8.977 9.736 17.824 1.00 76.00 337 PRO A C 1
ATOM 2649 O O . PRO A 1 337 ? 9.713 10.426 17.109 1.00 76.00 337 PRO A O 1
ATOM 2652 N N . ALA A 1 338 ? 9.310 9.406 19.075 1.00 62.91 338 ALA A N 1
ATOM 2653 C CA . ALA A 1 338 ? 10.642 9.680 19.609 1.00 62.91 338 ALA A CA 1
ATOM 2654 C C . ALA A 1 338 ? 11.687 8.940 18.751 1.00 62.91 338 ALA A C 1
ATOM 2656 O O . ALA A 1 338 ? 11.511 7.755 18.471 1.00 62.91 338 ALA A O 1
ATOM 2657 N N . ARG A 1 339 ? 12.718 9.657 18.287 1.00 44.34 339 ARG A N 1
ATOM 2658 C CA . ARG A 1 339 ? 13.796 9.100 17.454 1.00 44.34 339 ARG A CA 1
ATOM 2659 C C . ARG A 1 339 ? 14.804 8.294 18.254 1.00 44.34 339 ARG A C 1
ATOM 2661 O O . ARG A 1 339 ? 15.079 8.702 19.406 1.00 44.34 339 ARG A O 1
#

Radius of gyration: 23.72 Å; Cα contacts (8 Å, |Δi|>4): 810; chains: 1; bounding box: 54×49×65 Å

Mean predicted aligned error: 4.69 Å

Solvent-accessible surface area (backbone atoms only — not comparable to full-atom values): 18874 Å² total; per-residue (Å²): 134,87,87,70,79,69,76,40,81,43,80,30,67,56,62,47,79,45,78,47,37,43,69,52,41,42,74,70,69,47,63,42,89,76,37,45,48,60,22,46,34,38,30,31,70,84,44,31,63,81,72,86,54,87,83,58,88,71,81,94,63,78,40,65,31,26,30,43,68,49,66,49,87,82,54,41,43,49,83,89,20,35,38,38,36,73,43,51,11,13,40,34,75,48,73,37,72,91,79,69,41,68,45,79,42,82,31,93,85,43,72,51,23,63,37,36,37,36,71,45,97,57,76,35,57,58,45,46,79,42,77,54,63,60,82,44,50,80,39,53,53,27,50,47,73,54,71,52,77,43,83,75,42,47,92,75,79,54,90,86,67,50,20,34,58,67,26,60,95,54,34,63,50,77,48,79,41,87,42,82,51,38,50,57,41,74,28,37,38,38,41,32,32,34,24,38,19,57,29,75,29,31,34,42,33,25,52,72,87,40,76,69,46,76,49,71,37,57,65,45,66,91,55,90,92,53,63,81,56,29,76,45,76,49,79,40,80,40,76,39,89,53,55,54,63,62,39,36,45,33,44,34,51,46,64,23,94,48,77,57,44,36,37,32,36,35,36,39,37,40,23,38,38,26,56,33,44,51,55,83,96,63,61,89,77,47,47,68,72,42,68,80,30,81,29,23,20,37,41,34,32,73,38,63,89,83,65,81,51,70,47,62,90,42,73,47,64,29,29,33,53,37,65,49,67,59,86,40,31,39,33,36,17,48,61,59,79,87,130

Foldseek 3Di:
DPDDFDKFKDKDQAWDKDKCFPVNCVVSVDDQQPDQPQQKWKWFAAAEEDDPDPPDDDDPDTATAAKAKDPNPVRGRDRPIIIIGTDHFNKDWDAPLVVLDIDTGDYQPDSIGMMMMGGDPHGYHHAAEDEFPPDKAEDFKFKDKDKDADFDDDPVVDDDQGFDDKCDPPQKDKDWAQDPFFDFFKKKKKFKKKKAAQAWKWKQKDKPNHGQDTFIFDYWDPDPPTDRIGMTIDITIDGGPDRDGGIMIMIGIGFGPDDDIMMTTRMMMMMGMGGQEADPPHDDGHHSPCQVMQKYKYKYFQADQPDWDWDCVDRRRIHTYDFGDDPRITIGMDGPPDD

Nearest PDB structures (foldseek):
  6za2-assembly1_B  TM=8.397E-01  e=1.968E-20  Porphyromonas gingivalis ATCC 33277
  6za2-assembly1_A  TM=8.379E-01  e=3.555E-20  Porphyromonas gingivalis ATCC 33277
  6dj4-assembly1_A  TM=4.000E-01  e=4.204E-03  Bacillus thuringiensis
  9buv-assembly1_A  TM=2.803E-01  e=1.876E-03  Bacillus thuringiensis
  1ciy-assembly1_A  TM=2.970E-01  e=4.436E-03  Bacillus thuringiensis

Sequence (339 aa):
MLGTGDWYKIAVDKEGVYKINYDMLKKLGLDPSKVIPSNIHLYGNEGGMLPQANATPRPNDLQEIAIMIVGEEDAKFDKSDYILFYAQSAHASRLNATRGVYHYEKNLYADNNFYFLTLSAAAGKRIAVVPDQGTGGLVTTFDDFVYHEVDDYNELKSGRDWFGERFDVNPVQTFEFSLPGIVPGTATLVSDVMGQTYSSAFFDVFVDNVKVQTQNIPIITSAKYDYKGADKRDTIAVNLAAAPSPLRIKYQFNKGAAGRSIGFLDYFLFSFRRTLALYGDQTIFSSIESLQNATSKFQVAGVSSDAMVWDITDHYNVNRQQGSVAGSNFTFSNRPPAR

pLDDT: mean 94.32, std 5.94, range [44.34, 98.81]